Protein AF-A0A957LVM3-F1 (afdb_monomer_lite)

Sequence (314 aa):
RDGDMLVAIPYYEVYAAYVEPAAALLEEAAGLSQNESLTDYLKKQAQAMRTDDYFDADMAWLDLDSNLDISIGPHETYDDQLAGQKTFYKANVLIVDRAASARLDAFKAAVPFEQANLPVPAAYRPDQTGTMTPIELVDDILRTGQGRAVMEPVAFSLPNDPRVWEAKGAKKVMMRNFADERRSVVLIPLLAAIMDDEVNAWATPDGYFNWVLGHEVGHTLGPRTVMKDGQQVTIQQALGEHYQPIEEGKADITSLYNTIYLREQGVDPETLEAHYAGFLSEALRSIRFGPASAYGLIRSAAWNYFVEKEALVF

pLDDT: mean 93.17, std 5.11, range [67.94, 98.81]

Secondary structure (DSSP, 8-state):
-BTTB-----HHHHTHHHHHHHHHHHHHHHHH---HHHHHHHHHHHHHHHHT--HHHHHHHHT--SSEEEEEEEEE-TT-TTTS---EEEEEEEEE-HHHHHHHHHHHHHHHHHHHH-SS-GGG----TT-SPPEEEEEEEEEEEGGGSSS--SEEEE---HHHHHHT--EEEEEHHHHHHHIIIIIHHHHHHHS-HHHHHT--HHHHHHHHHHHHHHHHSS-SEEEETTEEEEHHHHHGGGHHHHHHHHHHHHHHHHHHHHHHTTS--S-HHHHHHHHHHHHHHHHTT-TTSHHHHHHHHHHHHHHHTTSS--

Radius of gyration: 21.62 Å; chains: 1; bounding box: 64×40×59 Å

Foldseek 3Di:
DPVPDDDDDDPCVVVVVPLQVQLVVLQVVLVVDPDPLSNQLSNLVSVCSNVVNCQSNQLSLLVDDDQKRKDWDFAFQVVVPPPSPGTWTKIWIWGFDPVVVVLLVLVLVCLLVLLCPPPDPPVFSDDLRPVAAAETETATPDMDIPCPPDDHDQKDKDHPDVVNCVVPRIYIYGHLVVQVVCLVPQLLVLCPVPDDPVLSVLADSLLLVQLVSQLSSQLSHTDQWDQDPNDIDGPCVVCPPLSLLVSSLSSNVSSLVCVVVCVVVVSRVGDSSNNVSSSVSVLSVQCVVDCVDSSVVNSVVVVVVCPVVVVDDD

Structure (mmCIF, N/CA/C/O backbone):
data_AF-A0A957LVM3-F1
#
_entry.id   AF-A0A957LVM3-F1
#
loop_
_atom_site.group_PDB
_atom_site.id
_atom_site.type_symbol
_atom_site.label_atom_id
_atom_site.label_alt_id
_atom_site.label_comp_id
_atom_site.label_asym_id
_atom_site.label_entity_id
_atom_site.label_seq_id
_atom_site.pdbx_PDB_ins_code
_atom_site.Cartn_x
_atom_site.Cartn_y
_atom_site.Cartn_z
_atom_site.occupancy
_atom_site.B_iso_or_equiv
_atom_site.auth_seq_id
_atom_site.auth_comp_id
_atom_site.auth_asym_id
_atom_site.auth_atom_id
_atom_site.pdbx_PDB_model_num
ATOM 1 N N . ARG A 1 1 ? -32.637 -13.589 10.584 1.00 90.56 1 ARG A N 1
ATOM 2 C CA . ARG A 1 1 ? -34.082 -13.708 10.283 1.00 90.56 1 ARG A CA 1
ATOM 3 C C . ARG A 1 1 ? -34.806 -13.563 11.600 1.00 90.56 1 ARG A C 1
ATOM 5 O O . ARG A 1 1 ? -34.408 -14.246 12.534 1.00 90.56 1 ARG A O 1
ATOM 12 N N . ASP A 1 2 ? -35.781 -12.670 11.662 1.00 91.19 2 ASP A N 1
ATOM 13 C CA . ASP A 1 2 ? -36.692 -12.551 12.798 1.00 91.19 2 ASP A CA 1
ATOM 14 C C . ASP A 1 2 ? -38.064 -13.043 12.325 1.00 91.19 2 ASP A C 1
ATOM 16 O O . ASP A 1 2 ? -38.719 -12.395 11.505 1.00 91.19 2 ASP A O 1
ATOM 20 N N . GLY A 1 3 ? -38.402 -14.285 12.685 1.00 93.88 3 GLY A N 1
ATOM 21 C CA . GLY A 1 3 ? -39.475 -15.038 12.033 1.00 93.88 3 GLY A CA 1
ATOM 22 C C . GLY A 1 3 ? -39.291 -15.104 10.508 1.00 93.88 3 GLY A C 1
ATOM 23 O O . GLY A 1 3 ? -38.244 -15.530 10.008 1.00 93.88 3 GLY A O 1
ATOM 24 N N . ASP A 1 4 ? -40.305 -14.640 9.775 1.00 95.75 4 ASP A N 1
ATOM 25 C CA . ASP A 1 4 ? -40.333 -14.623 8.306 1.00 95.75 4 ASP A CA 1
ATOM 26 C C . ASP A 1 4 ? -39.628 -13.401 7.684 1.00 95.75 4 ASP A C 1
ATOM 28 O O . ASP A 1 4 ? -39.473 -13.329 6.462 1.00 95.75 4 ASP A O 1
ATOM 32 N N . MET A 1 5 ? -39.161 -12.450 8.501 1.00 95.69 5 MET A N 1
ATOM 33 C CA . MET A 1 5 ? -38.559 -11.194 8.047 1.00 95.69 5 MET A CA 1
ATOM 34 C C . MET A 1 5 ? -37.027 -11.273 7.972 1.00 95.69 5 MET A C 1
ATOM 36 O O . MET A 1 5 ? -36.347 -11.939 8.768 1.00 95.69 5 MET A O 1
ATOM 40 N N . LEU A 1 6 ? -36.456 -10.531 7.020 1.00 95.56 6 LEU A N 1
ATOM 41 C CA . LEU A 1 6 ? -35.038 -10.179 7.028 1.00 95.56 6 LEU A CA 1
ATOM 42 C C . LEU A 1 6 ? -34.869 -8.868 7.796 1.00 95.56 6 LEU A C 1
ATOM 44 O O . LEU A 1 6 ? -35.490 -7.866 7.458 1.00 95.56 6 LEU A O 1
ATOM 48 N N . VAL A 1 7 ? -34.021 -8.896 8.820 1.00 96.06 7 VAL A N 1
ATOM 49 C CA . VAL A 1 7 ? -33.662 -7.733 9.636 1.00 96.06 7 VAL A CA 1
ATOM 50 C C . VAL A 1 7 ? -32.164 -7.492 9.505 1.00 96.06 7 VAL A C 1
ATOM 52 O O . VAL A 1 7 ? -31.386 -8.450 9.479 1.00 96.06 7 VAL A O 1
ATOM 55 N N . ALA A 1 8 ? -31.771 -6.227 9.387 1.00 95.69 8 ALA A N 1
ATOM 56 C CA . ALA A 1 8 ? -30.379 -5.809 9.475 1.00 95.69 8 ALA A CA 1
ATOM 57 C C . ALA A 1 8 ? -30.114 -5.387 10.920 1.00 95.69 8 ALA A C 1
ATOM 59 O O . ALA A 1 8 ? -30.781 -4.488 11.424 1.00 95.69 8 ALA A O 1
ATOM 60 N N . ILE A 1 9 ? -29.176 -6.065 11.572 1.00 96.56 9 ILE A N 1
ATOM 61 C CA . ILE A 1 9 ? -28.768 -5.764 12.943 1.00 96.56 9 ILE A CA 1
ATOM 62 C C . ILE A 1 9 ? -27.385 -5.101 12.858 1.00 96.56 9 ILE A C 1
ATOM 64 O O . ILE A 1 9 ? -26.537 -5.631 12.128 1.00 96.56 9 ILE A O 1
ATOM 68 N N . PRO A 1 10 ? -27.156 -3.959 13.533 1.00 97.19 10 PRO A N 1
ATOM 69 C CA . PRO A 1 10 ? -25.850 -3.306 13.571 1.00 97.19 10 PRO A CA 1
ATOM 70 C C . PRO A 1 10 ? -24.752 -4.235 14.098 1.00 97.19 10 PRO A C 1
ATOM 72 O O . PRO A 1 10 ? -25.005 -5.131 14.909 1.00 97.19 10 PRO A O 1
ATOM 75 N N . TYR A 1 11 ? -23.520 -4.020 13.651 1.00 97.81 11 TYR A N 1
ATOM 76 C CA . TYR A 1 11 ? -22.366 -4.816 14.054 1.00 97.81 11 TYR A CA 1
ATOM 77 C C . TYR A 1 11 ? -22.107 -4.686 15.551 1.00 97.81 11 TYR A C 1
ATOM 79 O O . TYR A 1 11 ? -21.895 -5.710 16.203 1.00 97.81 11 TYR A O 1
ATOM 87 N N . TYR A 1 12 ? -22.199 -3.476 16.111 1.00 97.12 12 TYR A N 1
ATOM 88 C CA . TYR A 1 12 ? -22.003 -3.266 17.547 1.00 97.12 12 TYR A CA 1
ATOM 89 C C . TYR A 1 12 ? -22.992 -4.070 18.410 1.00 97.12 12 TYR A C 1
ATOM 91 O O . TYR A 1 12 ? -22.658 -4.445 19.530 1.00 97.12 12 TYR A O 1
ATOM 99 N N . GLU A 1 13 ? -24.191 -4.373 17.898 1.00 97.69 13 GLU A N 1
ATOM 100 C CA . GLU A 1 13 ? -25.189 -5.189 18.597 1.00 97.69 13 GLU A CA 1
ATOM 101 C C . GLU A 1 13 ? -24.914 -6.687 18.407 1.00 97.69 13 GLU A C 1
ATOM 103 O O . GLU A 1 13 ? -24.847 -7.434 19.385 1.00 97.69 13 GLU A O 1
ATOM 108 N N . VAL A 1 14 ? -24.682 -7.135 17.165 1.00 97.38 14 VAL A N 1
ATOM 109 C CA . VAL A 1 14 ? -24.387 -8.550 16.859 1.00 97.38 14 VAL A CA 1
ATOM 110 C C . VAL A 1 14 ? -23.108 -9.023 17.552 1.00 97.38 14 VAL A C 1
ATOM 112 O O . VAL A 1 14 ? -23.039 -10.157 18.031 1.00 97.38 14 VAL A O 1
ATOM 115 N N . TYR A 1 15 ? -22.096 -8.159 17.618 1.00 97.81 15 TYR A N 1
ATOM 116 C CA . TYR A 1 15 ? -20.771 -8.463 18.152 1.00 97.81 15 TYR A CA 1
ATOM 117 C C . TYR A 1 15 ? -20.496 -7.779 19.496 1.00 97.81 15 TYR A C 1
ATOM 119 O O . TYR A 1 15 ? -19.336 -7.702 19.902 1.00 97.81 15 TYR A O 1
ATOM 127 N N . ALA A 1 16 ? -21.534 -7.342 20.220 1.00 97.38 16 ALA A N 1
ATOM 128 C CA . ALA A 1 16 ? -21.420 -6.594 21.479 1.00 97.38 16 ALA A CA 1
ATOM 129 C C . ALA A 1 16 ? -20.448 -7.226 22.493 1.00 97.38 16 ALA A C 1
ATOM 131 O O . ALA A 1 16 ? -19.656 -6.529 23.125 1.00 97.38 16 ALA A O 1
ATOM 132 N N . ALA A 1 17 ? -20.454 -8.561 22.605 1.00 98.12 17 ALA A N 1
ATOM 133 C CA . ALA A 1 17 ? -19.586 -9.310 23.518 1.00 98.12 17 ALA A CA 1
ATOM 134 C C . ALA A 1 17 ? -18.078 -9.170 23.219 1.00 98.12 17 ALA A C 1
ATOM 136 O O . ALA A 1 17 ? -17.260 -9.430 24.099 1.00 98.12 17 ALA A O 1
ATOM 137 N N . TYR A 1 18 ? -17.711 -8.774 21.997 1.00 97.56 18 TYR A N 1
ATOM 138 C CA . TYR A 1 18 ? -16.330 -8.535 21.563 1.00 97.56 18 TYR A CA 1
ATOM 139 C C . TYR A 1 18 ? -16.034 -7.044 21.387 1.00 97.56 18 TYR A C 1
ATOM 141 O O . TYR A 1 18 ? -14.936 -6.592 21.706 1.00 97.56 18 TYR A O 1
ATOM 149 N N . VAL A 1 19 ? -17.023 -6.291 20.904 1.00 98.00 19 VAL A N 1
ATOM 150 C CA . VAL A 1 19 ? -16.940 -4.849 20.669 1.00 98.00 19 VAL A CA 1
ATOM 151 C C . 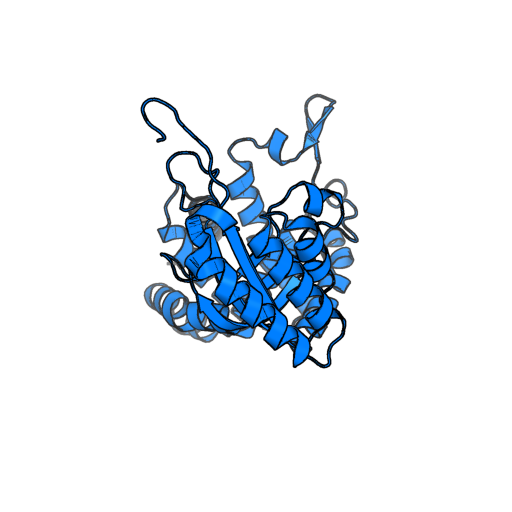VAL A 1 19 ? -16.716 -4.088 21.968 1.00 98.00 19 VAL A C 1
ATOM 153 O O . VAL A 1 19 ? -15.801 -3.273 22.023 1.00 98.00 19 VAL A O 1
ATOM 156 N N . GLU A 1 20 ? -17.490 -4.370 23.021 1.00 97.88 20 GLU A N 1
ATOM 157 C CA . GLU A 1 20 ? -17.384 -3.599 24.263 1.00 97.88 20 GLU A CA 1
ATOM 158 C C . GLU A 1 20 ? -16.016 -3.777 24.950 1.00 97.88 20 GLU A C 1
ATOM 160 O O . GLU A 1 20 ? -15.375 -2.768 25.247 1.00 97.88 20 GLU A O 1
ATOM 165 N N . PRO A 1 21 ? -15.482 -5.007 25.132 1.00 98.44 21 PRO A N 1
ATOM 166 C CA . PRO A 1 21 ? -14.132 -5.171 25.670 1.00 98.44 21 PRO A CA 1
ATOM 167 C C . PRO A 1 21 ? -13.045 -4.523 24.804 1.00 98.44 21 PRO A C 1
ATOM 169 O O . PRO A 1 21 ? -12.093 -3.963 25.341 1.00 98.44 21 PRO A O 1
ATOM 172 N N . ALA A 1 22 ? -13.170 -4.583 23.474 1.00 98.19 22 ALA A N 1
ATOM 173 C CA . ALA A 1 22 ? -12.207 -3.954 22.574 1.00 98.19 22 ALA A CA 1
ATOM 174 C C . ALA A 1 22 ? -12.235 -2.421 22.692 1.00 98.19 22 ALA A C 1
ATOM 176 O O . ALA A 1 22 ? -11.179 -1.802 22.800 1.00 98.19 22 ALA A O 1
ATOM 177 N N . ALA A 1 23 ? -13.425 -1.817 22.735 1.00 98.56 23 ALA A N 1
ATOM 178 C CA . ALA A 1 23 ? -13.591 -0.378 22.907 1.00 98.56 23 ALA A CA 1
ATOM 179 C C . ALA A 1 23 ? -13.037 0.108 24.260 1.00 98.56 23 ALA A C 1
ATOM 181 O O . ALA A 1 23 ? -12.316 1.103 24.297 1.00 98.56 23 ALA A O 1
ATOM 182 N N . ALA A 1 24 ? -13.274 -0.633 25.347 1.00 98.75 24 ALA A N 1
ATOM 183 C CA . ALA A 1 24 ? -12.698 -0.322 26.657 1.00 98.75 24 ALA A CA 1
ATOM 184 C C . ALA A 1 24 ? -11.156 -0.352 26.641 1.00 98.75 24 ALA A C 1
ATOM 186 O O . ALA A 1 24 ? -10.510 0.552 27.167 1.00 98.75 24 ALA A O 1
ATOM 187 N N . LEU A 1 25 ? -10.547 -1.340 25.973 1.00 98.69 25 LEU A N 1
ATOM 188 C CA . LEU A 1 25 ? -9.087 -1.418 25.835 1.00 98.69 25 LEU A CA 1
ATOM 189 C C . LEU A 1 25 ? -8.505 -0.273 24.991 1.00 98.69 25 LEU A C 1
ATOM 191 O O . LEU A 1 25 ? -7.401 0.192 25.277 1.00 98.69 25 LEU A O 1
ATOM 195 N N . LEU A 1 26 ? -9.230 0.206 23.975 1.00 98.69 26 LEU A N 1
ATOM 196 C CA . LEU A 1 26 ? -8.835 1.397 23.214 1.00 98.69 26 LEU A CA 1
ATOM 197 C C . LEU A 1 26 ? -8.859 2.656 24.095 1.00 98.69 26 LEU A C 1
ATOM 199 O O . LEU A 1 26 ? -7.941 3.471 24.018 1.00 98.69 26 LEU A O 1
ATOM 203 N N . GLU A 1 27 ? -9.854 2.798 24.972 1.00 98.81 27 GLU A N 1
ATOM 204 C CA . GLU A 1 27 ? -9.931 3.902 25.939 1.00 98.81 27 GLU A CA 1
ATOM 205 C C . GLU A 1 27 ? -8.812 3.836 26.987 1.00 98.81 27 GLU A C 1
ATOM 207 O O . GLU A 1 27 ? -8.202 4.861 27.303 1.00 98.81 27 GLU A O 1
ATOM 212 N N . GLU A 1 28 ? -8.493 2.640 27.489 1.00 98.75 28 GLU A N 1
ATOM 213 C CA . GLU A 1 28 ? -7.347 2.422 28.377 1.00 98.75 28 GLU A CA 1
ATOM 214 C C . GLU A 1 28 ? -6.030 2.797 27.686 1.00 98.75 28 GLU A C 1
ATOM 216 O O . GLU A 1 28 ? -5.233 3.557 28.240 1.00 98.75 28 GLU A O 1
ATOM 221 N N . ALA A 1 29 ? -5.821 2.341 26.446 1.00 98.31 29 ALA A N 1
ATOM 222 C CA . ALA A 1 29 ? -4.651 2.700 25.649 1.00 98.31 29 ALA A CA 1
ATOM 223 C C . ALA A 1 29 ? -4.565 4.218 25.406 1.00 98.31 29 ALA A C 1
ATOM 225 O O . ALA A 1 29 ? -3.487 4.805 25.534 1.00 98.31 29 ALA A O 1
ATOM 226 N N . ALA A 1 30 ? -5.696 4.879 25.141 1.00 98.50 30 ALA A N 1
ATOM 227 C CA . ALA A 1 30 ? -5.765 6.332 25.012 1.00 98.50 30 ALA A CA 1
ATOM 228 C C . ALA A 1 30 ? -5.368 7.052 26.314 1.00 98.50 30 ALA A C 1
ATOM 230 O O . ALA A 1 30 ? -4.725 8.099 26.264 1.00 98.50 30 ALA A O 1
ATOM 231 N N . GLY A 1 31 ? -5.724 6.496 27.478 1.00 98.44 31 GLY A N 1
ATOM 232 C CA . GLY A 1 31 ? -5.339 7.019 28.794 1.00 98.44 31 GLY A CA 1
ATOM 233 C C . GLY A 1 31 ? -3.852 6.855 29.130 1.00 98.44 31 GLY A C 1
ATOM 234 O O . GLY A 1 31 ? -3.326 7.614 29.943 1.00 98.44 31 GLY A O 1
ATOM 235 N N . LEU A 1 32 ? -3.172 5.892 28.501 1.00 98.25 32 LEU A N 1
ATOM 236 C CA . LEU A 1 32 ? -1.731 5.655 28.652 1.00 98.25 32 LEU A CA 1
ATOM 237 C C . LEU A 1 32 ? -0.881 6.455 27.652 1.00 98.25 32 LEU A C 1
ATOM 239 O O . LEU A 1 32 ? 0.303 6.693 27.900 1.00 98.25 32 LEU A O 1
ATOM 243 N N . SER A 1 33 ? -1.463 6.849 26.518 1.00 97.62 33 SER A N 1
ATOM 244 C CA . SER A 1 33 ? -0.775 7.594 25.465 1.00 97.62 33 SER A CA 1
ATOM 245 C C . SER A 1 33 ? -0.401 9.013 25.909 1.00 97.62 33 SER A C 1
ATOM 247 O O . SER A 1 33 ? -1.192 9.736 26.513 1.00 97.62 33 SER A O 1
ATOM 249 N N . GLN A 1 34 ? 0.815 9.430 25.549 1.00 97.19 34 GLN A N 1
ATOM 250 C CA . GLN A 1 34 ? 1.309 10.806 25.704 1.00 97.19 34 GLN A CA 1
ATOM 251 C C . GLN A 1 34 ? 1.233 11.611 24.394 1.00 97.19 34 GLN A C 1
ATOM 253 O O . GLN A 1 34 ? 1.637 12.770 24.364 1.00 97.19 34 GLN A O 1
ATOM 258 N N . ASN A 1 35 ? 0.756 11.003 23.303 1.00 98.38 35 ASN A N 1
ATOM 259 C CA . ASN A 1 35 ? 0.593 11.653 22.006 1.00 98.38 35 ASN A CA 1
ATOM 260 C C . ASN A 1 35 ? -0.873 12.065 21.817 1.00 98.38 35 ASN A C 1
ATOM 262 O O . ASN A 1 35 ? -1.756 11.209 21.833 1.00 98.38 35 ASN A O 1
ATOM 266 N N . GLU A 1 36 ? -1.120 13.363 21.624 1.00 98.38 36 GLU A N 1
ATOM 267 C CA . GLU A 1 36 ? -2.477 13.920 21.547 1.00 98.38 36 GLU A CA 1
ATOM 268 C C . GLU A 1 36 ? -3.289 13.349 20.376 1.00 98.38 36 GLU A C 1
ATOM 270 O O . GLU A 1 36 ? -4.440 12.966 20.580 1.00 98.38 36 GLU A O 1
ATOM 275 N N . SER A 1 37 ? -2.687 13.220 19.185 1.00 98.25 37 SER A N 1
ATOM 276 C CA . SER A 1 37 ? -3.374 12.689 17.995 1.00 98.25 37 SER A CA 1
ATOM 277 C C . SER A 1 37 ? -3.762 11.214 18.155 1.00 98.25 37 SER A C 1
ATOM 279 O O . SER A 1 37 ? -4.889 10.832 17.846 1.00 98.25 37 SER A O 1
ATOM 281 N N . LEU A 1 38 ? -2.875 10.395 18.735 1.00 98.56 38 LEU A N 1
ATOM 282 C CA . LEU A 1 38 ? -3.157 8.993 19.039 1.00 98.56 38 LEU A CA 1
ATOM 283 C C . LEU A 1 38 ? -4.249 8.867 20.104 1.00 98.56 38 LEU A C 1
ATOM 285 O O . LEU A 1 38 ? -5.141 8.033 19.977 1.00 98.56 38 LEU A O 1
ATOM 289 N N . THR A 1 39 ? -4.205 9.703 21.142 1.00 98.69 39 THR A N 1
ATOM 290 C CA . THR A 1 39 ? -5.222 9.714 22.199 1.00 98.69 39 THR A CA 1
ATOM 291 C C . THR A 1 39 ? -6.600 10.100 21.660 1.00 98.69 39 THR A C 1
ATOM 293 O O . THR A 1 39 ? -7.590 9.480 22.053 1.00 98.69 39 THR A O 1
ATOM 296 N N . ASP A 1 40 ? -6.685 11.103 20.782 1.00 98.75 40 ASP A N 1
ATOM 297 C CA . ASP A 1 40 ? -7.945 11.507 20.145 1.00 98.75 40 ASP A CA 1
ATOM 298 C C . ASP A 1 40 ? -8.500 10.396 19.246 1.00 98.75 40 ASP A C 1
ATOM 300 O O . ASP A 1 40 ? -9.647 9.974 19.422 1.00 98.75 40 ASP A O 1
ATOM 304 N N . TYR A 1 41 ? -7.661 9.846 18.361 1.00 98.69 41 TYR A N 1
ATOM 305 C CA . TYR A 1 41 ? -8.046 8.745 17.483 1.00 98.69 41 TYR A CA 1
ATOM 306 C C . TYR A 1 41 ? -8.558 7.530 18.267 1.00 98.69 41 TYR A C 1
ATOM 308 O O . TYR A 1 41 ? -9.660 7.059 18.001 1.00 98.69 41 TYR A O 1
ATOM 316 N N . LEU A 1 42 ? -7.819 7.046 19.271 1.00 98.81 42 LEU A N 1
ATOM 317 C CA . LEU A 1 42 ? -8.210 5.856 20.035 1.00 98.81 42 LEU A CA 1
ATOM 318 C C . LEU A 1 42 ? -9.560 6.030 20.749 1.00 98.81 42 LEU A C 1
ATOM 320 O O . LEU A 1 42 ? -10.367 5.100 20.771 1.00 98.81 42 LEU A O 1
ATOM 324 N N . LYS A 1 43 ? -9.847 7.226 21.283 1.00 98.81 43 LYS A N 1
ATOM 325 C CA . LYS A 1 43 ? -11.150 7.539 21.897 1.00 98.81 43 LYS A CA 1
ATOM 326 C C . LYS A 1 43 ? -12.278 7.544 20.871 1.00 98.81 43 LYS A C 1
ATOM 328 O O . LYS A 1 43 ? -13.327 6.947 21.111 1.00 98.81 43 LYS A O 1
ATOM 333 N N . LYS A 1 44 ? -12.070 8.199 19.726 1.00 98.81 44 LYS A N 1
ATOM 334 C CA . LYS A 1 44 ? -13.049 8.220 18.629 1.00 98.81 44 LYS A CA 1
ATOM 335 C C . LYS A 1 44 ? -13.288 6.817 18.078 1.00 98.81 44 LYS A C 1
ATOM 337 O O . LYS A 1 44 ? -14.434 6.458 17.837 1.00 98.81 44 LYS A O 1
ATOM 342 N N . GLN A 1 45 ? -12.242 6.002 17.964 1.00 98.75 45 GLN A N 1
ATOM 343 C CA . GLN A 1 45 ? -12.339 4.628 17.485 1.00 98.75 45 GLN A CA 1
ATOM 344 C C . GLN A 1 45 ? -13.115 3.730 18.453 1.00 98.75 45 GLN A C 1
ATOM 346 O O . GLN A 1 45 ? -13.963 2.952 18.021 1.00 98.75 45 GLN A O 1
ATOM 351 N N . ALA A 1 46 ? -12.893 3.873 19.763 1.00 98.75 46 ALA A N 1
ATOM 352 C CA . ALA A 1 46 ? -13.685 3.179 20.776 1.00 98.75 46 ALA A CA 1
ATOM 353 C C . ALA A 1 46 ? -15.178 3.531 20.673 1.00 98.75 46 ALA A C 1
ATOM 355 O O . ALA A 1 46 ? -16.033 2.645 20.706 1.00 98.75 46 ALA A O 1
ATOM 356 N N . GLN A 1 47 ? -15.495 4.819 20.502 1.00 98.69 47 GLN A N 1
ATOM 357 C CA . GLN A 1 47 ? -16.868 5.276 20.303 1.00 98.69 47 GLN A CA 1
ATOM 358 C C . GLN A 1 47 ? -17.469 4.716 19.007 1.00 98.69 47 GLN A C 1
ATOM 360 O O . GLN A 1 47 ? -18.577 4.186 19.041 1.00 98.69 47 GLN A O 1
ATOM 365 N N . ALA A 1 48 ? -16.728 4.777 17.899 1.00 98.56 48 ALA A N 1
ATOM 366 C CA . ALA A 1 48 ? -17.159 4.274 16.600 1.00 98.56 48 ALA A CA 1
ATOM 367 C C . ALA A 1 48 ? -17.491 2.779 16.640 1.00 98.56 48 ALA A C 1
ATOM 369 O O . ALA A 1 48 ? -18.524 2.362 16.122 1.00 98.56 48 ALA A O 1
ATOM 370 N N . MET A 1 49 ? -16.679 1.971 17.330 1.00 98.25 49 MET A N 1
ATOM 371 C CA . MET A 1 49 ? -16.965 0.547 17.518 1.00 98.25 49 MET A CA 1
ATOM 372 C C . MET A 1 49 ? -18.287 0.289 18.251 1.00 98.25 49 MET A C 1
ATOM 374 O O . MET A 1 49 ? -18.917 -0.729 17.988 1.00 98.25 49 MET A O 1
ATOM 378 N N . ARG A 1 50 ? -18.730 1.194 19.134 1.00 98.12 50 ARG A N 1
ATOM 379 C CA . ARG A 1 50 ? -19.998 1.072 19.875 1.00 98.12 50 ARG A CA 1
ATOM 380 C C . ARG A 1 50 ? -21.215 1.624 19.127 1.00 98.12 50 ARG A C 1
ATOM 382 O O . ARG A 1 50 ? -22.333 1.400 19.583 1.00 98.12 50 ARG A O 1
ATOM 389 N N . THR A 1 51 ? -21.024 2.362 18.032 1.00 98.00 51 THR A N 1
ATOM 390 C CA . THR A 1 51 ? -22.120 3.020 17.293 1.00 98.00 51 THR A CA 1
ATOM 391 C C . THR A 1 51 ? -22.199 2.655 15.817 1.00 98.00 51 THR A C 1
ATOM 393 O O . THR A 1 51 ? -23.167 3.039 15.166 1.00 98.00 51 THR A O 1
ATOM 396 N N . ASP A 1 52 ? -21.199 1.950 15.287 1.00 97.25 52 ASP A N 1
ATOM 397 C CA . ASP A 1 52 ? -20.967 1.719 13.856 1.00 97.25 52 ASP A CA 1
ATOM 398 C C . ASP A 1 52 ? -20.853 3.005 13.011 1.00 97.25 52 ASP A C 1
ATOM 400 O O . ASP A 1 52 ? -20.983 2.962 11.786 1.00 97.25 52 ASP A O 1
ATOM 404 N N . ASP A 1 53 ? -20.580 4.154 13.641 1.00 97.94 53 ASP A N 1
ATOM 405 C CA . ASP A 1 53 ? -20.298 5.409 12.934 1.00 97.94 53 ASP A CA 1
ATOM 406 C C . ASP A 1 53 ? -18.808 5.735 13.023 1.00 97.94 53 ASP A C 1
ATOM 408 O O . ASP A 1 53 ? -18.319 6.245 14.031 1.00 97.94 53 ASP A O 1
ATOM 412 N N . TYR A 1 54 ? -18.088 5.389 11.958 1.00 98.25 54 TYR A N 1
ATOM 413 C CA . TYR A 1 54 ? -16.629 5.461 11.888 1.00 98.25 54 TYR A CA 1
ATOM 414 C C . TYR A 1 54 ? -16.094 6.777 11.319 1.00 98.25 54 TYR A C 1
ATOM 416 O O . TYR A 1 54 ? -14.888 6.997 11.379 1.00 98.25 54 TYR A O 1
ATOM 424 N N . PHE A 1 55 ? -16.953 7.682 10.830 1.00 98.38 55 PHE A N 1
ATOM 425 C CA . PHE A 1 55 ? -16.514 8.877 10.096 1.00 98.38 55 PHE A CA 1
ATOM 426 C C . PHE A 1 55 ? -15.508 9.726 10.888 1.00 98.38 55 PHE A C 1
ATOM 428 O O . PHE A 1 55 ? -14.421 10.031 10.405 1.00 98.38 55 PHE A O 1
ATOM 435 N N . ASP A 1 56 ? -15.837 10.071 12.134 1.00 98.56 56 ASP A N 1
ATOM 436 C CA . ASP A 1 56 ? -14.975 10.915 12.968 1.00 98.56 56 ASP A CA 1
ATOM 437 C C . ASP A 1 56 ? -13.660 10.233 13.355 1.00 98.56 56 ASP A C 1
ATOM 439 O O . ASP A 1 56 ? -12.649 10.916 13.543 1.00 98.56 56 ASP A O 1
ATOM 443 N N . ALA A 1 57 ? -13.677 8.908 13.508 1.00 98.56 57 ALA A N 1
ATOM 444 C CA . ALA A 1 57 ? -12.500 8.129 13.859 1.00 98.56 57 ALA A CA 1
ATOM 445 C C . ALA A 1 57 ? -11.572 7.951 12.654 1.00 98.56 57 ALA A C 1
ATOM 447 O O . ALA A 1 57 ? -10.368 8.146 12.788 1.00 98.56 57 ALA A O 1
ATOM 448 N N . ASP A 1 58 ? -12.130 7.705 11.469 1.00 98.31 58 ASP A N 1
ATOM 449 C CA . ASP A 1 58 ? -11.398 7.655 10.205 1.00 98.31 58 ASP A CA 1
ATOM 450 C C . ASP A 1 58 ? -10.731 9.004 9.890 1.00 98.31 58 ASP A C 1
ATOM 452 O O . ASP A 1 58 ? -9.559 9.055 9.513 1.00 98.31 58 ASP A O 1
ATOM 456 N N . MET A 1 59 ? -11.436 10.121 10.108 1.00 98.25 59 MET A N 1
ATOM 457 C CA . MET A 1 59 ? -10.863 11.462 9.947 1.00 98.25 59 MET A CA 1
ATOM 458 C C . MET A 1 59 ? -9.664 11.685 10.878 1.00 98.25 59 MET A C 1
ATOM 460 O O . MET A 1 59 ? -8.633 12.192 10.423 1.00 98.25 59 MET A O 1
ATOM 464 N N . ALA A 1 60 ? -9.779 11.265 12.145 1.00 98.31 60 ALA A N 1
ATOM 465 C CA . ALA A 1 60 ? -8.698 11.340 13.127 1.00 98.31 60 ALA A CA 1
ATOM 466 C C . ALA A 1 60 ? -7.538 10.380 12.807 1.00 98.31 60 ALA A C 1
ATOM 468 O O . ALA A 1 60 ? -6.381 10.751 12.974 1.00 98.31 60 ALA A O 1
ATOM 469 N N . TRP A 1 61 ? -7.817 9.184 12.280 1.00 98.12 61 TRP A N 1
ATOM 470 C CA . TRP A 1 61 ? -6.792 8.237 11.829 1.00 98.12 61 TRP A CA 1
ATOM 471 C C . TRP A 1 61 ? -5.968 8.795 10.660 1.00 98.12 61 TRP A C 1
ATOM 473 O O . TRP A 1 61 ? -4.746 8.647 10.620 1.00 98.12 61 TRP A O 1
ATOM 483 N N . LEU A 1 62 ? -6.617 9.507 9.734 1.00 96.75 62 LEU A N 1
ATOM 484 C CA . LEU A 1 62 ? -5.931 10.224 8.657 1.00 96.75 62 LEU A CA 1
ATOM 485 C C . LEU A 1 62 ? -5.102 11.426 9.158 1.00 96.75 62 LEU A C 1
ATOM 487 O O . LEU A 1 62 ? -4.212 11.864 8.437 1.00 96.75 62 LEU A O 1
ATOM 491 N N . ASP A 1 63 ? -5.397 11.982 10.343 1.00 96.25 63 ASP A N 1
ATOM 492 C CA . ASP A 1 63 ? -4.613 13.051 11.009 1.00 96.25 63 ASP A CA 1
ATOM 493 C C . ASP A 1 63 ? -3.553 12.515 11.982 1.00 96.25 63 ASP A C 1
ATOM 495 O O . ASP A 1 63 ? -2.866 13.298 12.639 1.00 96.25 63 ASP A O 1
ATOM 499 N N . LEU A 1 64 ? -3.431 11.194 12.116 1.00 95.88 64 LEU A N 1
ATOM 500 C CA . LEU A 1 64 ? -2.569 10.587 13.116 1.00 95.88 64 LEU A CA 1
ATOM 501 C C . LEU A 1 64 ? -1.099 10.962 12.872 1.00 95.88 64 LEU A C 1
ATOM 503 O O . LEU A 1 64 ? -0.511 10.585 11.861 1.00 95.88 64 LEU A O 1
ATOM 507 N N . ASP A 1 65 ? -0.486 11.649 13.836 1.00 94.94 65 ASP A N 1
ATOM 508 C CA . ASP A 1 65 ? 0.946 11.948 13.855 1.00 94.94 65 ASP A CA 1
ATOM 509 C C . ASP 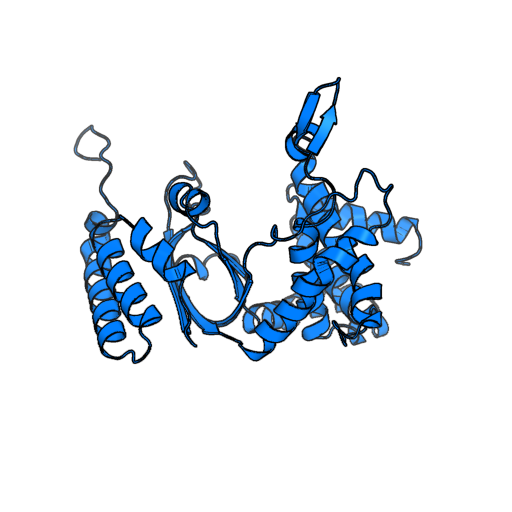A 1 65 ? 1.576 11.359 15.119 1.00 94.94 65 ASP A C 1
ATOM 511 O O . ASP A 1 65 ? 1.744 12.007 16.154 1.00 94.94 65 ASP A O 1
ATOM 515 N N . SER A 1 66 ? 1.896 10.070 15.041 1.00 95.38 66 SER A N 1
ATOM 516 C CA . SER A 1 66 ? 2.404 9.265 16.151 1.00 95.38 66 SER A CA 1
ATOM 517 C C . SER A 1 66 ? 3.481 8.290 15.672 1.00 95.38 66 SER A C 1
ATOM 519 O O . SER A 1 66 ? 3.622 8.032 14.480 1.00 95.38 66 SER A O 1
ATOM 521 N N . ASN A 1 67 ? 4.288 7.748 16.585 1.00 94.94 67 ASN A N 1
ATOM 522 C CA . ASN A 1 67 ? 5.208 6.650 16.249 1.00 94.94 67 ASN A CA 1
ATOM 523 C C . ASN A 1 67 ? 4.477 5.309 16.074 1.00 94.94 67 ASN A C 1
ATOM 525 O O . ASN A 1 67 ? 5.072 4.352 15.585 1.00 94.94 67 ASN A O 1
ATOM 529 N N . LEU A 1 68 ? 3.209 5.248 16.487 1.00 96.56 68 LEU A N 1
ATOM 530 C CA . LEU A 1 68 ? 2.315 4.122 16.262 1.00 96.56 68 LEU A CA 1
ATOM 531 C C . LEU A 1 68 ? 1.199 4.532 15.307 1.00 96.56 68 LEU A C 1
ATOM 533 O O . LEU A 1 68 ? 0.538 5.540 15.559 1.00 96.56 68 LEU A O 1
ATOM 537 N N . ASP A 1 69 ? 0.954 3.700 14.302 1.00 96.81 69 ASP A N 1
ATOM 538 C CA . ASP A 1 69 ? -0.292 3.688 13.539 1.00 96.81 69 ASP A CA 1
ATOM 539 C C . ASP A 1 69 ? -1.087 2.445 13.953 1.00 96.81 69 ASP A C 1
ATOM 541 O O . ASP A 1 69 ? -0.552 1.344 14.091 1.00 96.81 69 ASP A O 1
ATOM 545 N N . ILE A 1 70 ? -2.368 2.632 14.248 1.00 96.94 70 ILE A N 1
ATOM 546 C CA . ILE A 1 70 ? -3.262 1.544 14.619 1.00 96.94 70 ILE A CA 1
ATOM 547 C C . ILE A 1 70 ? -4.463 1.615 13.689 1.00 96.94 70 ILE A C 1
ATOM 549 O O . ILE A 1 70 ? -5.228 2.570 13.745 1.00 96.94 70 ILE A O 1
ATOM 553 N N . SER A 1 71 ? -4.677 0.580 12.885 1.00 96.06 71 SER A N 1
ATOM 554 C CA . SER A 1 71 ? -5.903 0.403 12.102 1.00 96.06 71 SER A CA 1
ATOM 555 C C . SER A 1 71 ? -6.685 -0.739 12.732 1.00 96.06 71 SER A C 1
ATOM 557 O O . SER A 1 71 ? -6.175 -1.850 12.825 1.00 96.06 71 SER A O 1
ATOM 559 N N . ILE A 1 72 ? -7.893 -0.484 13.224 1.00 97.31 72 ILE A N 1
ATOM 560 C CA . ILE A 1 72 ? -8.727 -1.502 13.869 1.00 97.31 72 ILE A CA 1
ATOM 561 C C . ILE A 1 72 ? -10.185 -1.242 13.547 1.00 97.31 72 ILE A C 1
ATOM 563 O O . ILE A 1 72 ? -10.674 -0.154 13.793 1.00 97.31 72 ILE A O 1
ATOM 567 N N . GLY A 1 73 ? -10.907 -2.242 13.061 1.00 96.25 73 GLY A N 1
ATOM 568 C CA . GLY A 1 73 ? -12.316 -2.078 12.732 1.00 96.25 73 GLY A CA 1
ATOM 569 C C . GLY A 1 73 ? -12.750 -2.930 11.548 1.00 96.25 73 GLY A C 1
ATOM 570 O O . GLY A 1 73 ? -11.966 -3.737 11.033 1.00 96.25 73 GLY A O 1
ATOM 571 N N . PRO A 1 74 ? -14.020 -2.798 11.143 1.00 96.44 74 PRO A N 1
ATOM 572 C CA . PRO A 1 74 ? -14.570 -3.510 10.010 1.00 96.44 74 PRO A CA 1
ATOM 573 C C . PRO A 1 74 ? -14.311 -2.722 8.714 1.00 96.44 74 PRO A C 1
ATOM 575 O O . PRO A 1 74 ? -14.949 -1.702 8.473 1.00 96.44 74 PRO A O 1
ATOM 578 N N . HIS A 1 75 ? -13.387 -3.192 7.867 1.00 92.75 75 HIS A N 1
ATOM 579 C CA . HIS A 1 75 ? -12.883 -2.390 6.737 1.00 92.75 75 HIS A CA 1
ATOM 580 C C . HIS A 1 75 ? -13.201 -2.952 5.345 1.00 92.75 75 HIS A C 1
ATOM 582 O O . HIS A 1 75 ? -13.832 -2.263 4.544 1.00 92.75 75 HIS A O 1
ATOM 588 N N . GLU A 1 76 ? -12.770 -4.176 5.027 1.00 91.44 76 GLU A N 1
ATOM 589 C CA . GLU A 1 76 ? -12.861 -4.697 3.655 1.00 91.44 76 GLU A CA 1
ATOM 590 C C . GLU A 1 76 ? -14.075 -5.600 3.463 1.00 91.44 76 GLU A C 1
ATOM 592 O O . GLU A 1 76 ? -14.446 -6.338 4.377 1.00 91.44 76 GLU A O 1
ATOM 597 N N . THR A 1 77 ? -14.637 -5.615 2.252 1.00 91.00 77 THR A N 1
ATOM 598 C CA . THR A 1 77 ? -15.821 -6.419 1.903 1.00 91.00 77 THR A CA 1
ATOM 599 C C . THR A 1 77 ? -15.520 -7.695 1.113 1.00 91.00 77 THR A C 1
ATOM 601 O O . THR A 1 77 ? -16.445 -8.426 0.767 1.00 91.00 77 THR A O 1
ATOM 604 N N . TYR A 1 78 ? -14.245 -7.997 0.837 1.00 84.31 78 TYR A N 1
ATOM 605 C CA . TYR A 1 78 ? -13.846 -9.079 -0.079 1.00 84.31 78 TYR A CA 1
ATOM 606 C C . TYR A 1 78 ? -14.343 -10.475 0.329 1.00 84.31 78 TYR A C 1
ATOM 608 O O . TYR A 1 78 ? -14.571 -11.320 -0.536 1.00 84.31 78 TYR A O 1
ATOM 616 N N . ASP A 1 79 ? -14.530 -10.718 1.629 1.00 87.81 79 ASP A N 1
ATOM 617 C CA . ASP A 1 79 ? -14.988 -12.018 2.133 1.00 87.81 79 ASP A CA 1
ATOM 618 C C . ASP A 1 79 ? -16.518 -12.187 2.042 1.00 87.81 79 ASP A C 1
ATOM 620 O O . ASP A 1 79 ? -17.032 -13.299 2.189 1.00 87.81 79 ASP A O 1
ATOM 624 N N . ASP A 1 80 ? -17.270 -11.121 1.738 1.00 90.88 80 ASP A N 1
ATOM 625 C CA . ASP A 1 80 ? -18.692 -11.205 1.398 1.00 90.88 80 ASP A CA 1
ATOM 626 C C . ASP A 1 80 ? -18.847 -11.616 -0.070 1.00 90.88 80 ASP A C 1
ATOM 628 O O . ASP A 1 80 ? -19.139 -10.815 -0.957 1.00 90.88 80 ASP A O 1
ATOM 632 N N . GLN A 1 81 ? -18.679 -12.912 -0.319 1.00 88.69 81 GLN A N 1
ATOM 633 C CA . GLN A 1 81 ? -18.807 -13.503 -1.654 1.00 88.69 81 GLN A CA 1
ATOM 634 C C . GLN A 1 81 ? -20.255 -13.573 -2.167 1.00 88.69 81 GLN A C 1
ATOM 636 O O . GLN A 1 81 ? -20.484 -14.049 -3.280 1.00 88.69 81 GLN A O 1
ATOM 641 N N . LEU A 1 82 ? -21.241 -13.139 -1.371 1.00 93.38 82 LEU A N 1
ATOM 642 C CA . LEU A 1 82 ? -22.643 -13.122 -1.776 1.00 93.38 82 LEU A CA 1
ATOM 643 C C . LEU A 1 82 ? -23.039 -11.765 -2.359 1.00 93.38 82 LEU A C 1
ATOM 645 O O . LEU A 1 82 ? -23.596 -11.713 -3.454 1.00 93.38 82 LEU A O 1
ATOM 649 N N . ALA A 1 83 ? -22.796 -10.684 -1.615 1.00 92.75 83 ALA A N 1
ATOM 650 C CA . ALA A 1 83 ? -23.251 -9.344 -1.982 1.00 92.75 83 ALA A CA 1
ATOM 651 C C . ALA A 1 83 ? -22.121 -8.309 -2.089 1.00 92.75 83 ALA A C 1
ATOM 653 O O . ALA A 1 83 ? -22.358 -7.239 -2.648 1.00 92.75 83 ALA A O 1
ATOM 654 N N . GLY A 1 84 ? -20.923 -8.596 -1.568 1.00 89.12 84 GLY A N 1
ATOM 655 C CA . GLY A 1 84 ? -19.798 -7.656 -1.528 1.00 89.12 84 GLY A CA 1
ATOM 656 C C . GLY A 1 84 ? -20.056 -6.402 -0.684 1.00 89.12 84 GLY A C 1
ATOM 657 O O . GLY A 1 84 ? -19.457 -5.360 -0.942 1.00 89.12 84 GLY A O 1
ATOM 658 N N . GLN A 1 85 ? -20.975 -6.466 0.286 1.00 91.94 85 GLN A N 1
ATOM 659 C CA . GLN A 1 85 ? -21.431 -5.317 1.079 1.00 91.94 85 GLN A CA 1
ATOM 660 C C . GLN A 1 85 ? -20.954 -5.356 2.528 1.00 91.94 85 GLN A C 1
ATOM 662 O O . GLN A 1 85 ? -20.844 -4.308 3.161 1.00 91.94 85 GLN A O 1
ATOM 667 N N . LYS A 1 86 ? -20.754 -6.547 3.097 1.00 94.69 86 LYS A N 1
ATOM 668 C CA . LYS A 1 86 ? -20.417 -6.694 4.517 1.00 94.69 86 LYS A CA 1
ATOM 669 C C . LYS A 1 86 ? -18.923 -6.549 4.728 1.00 94.69 86 LYS A C 1
ATOM 671 O O . LYS A 1 86 ? -18.144 -7.262 4.113 1.00 94.69 86 LYS A O 1
ATOM 676 N N . THR A 1 87 ? -18.539 -5.628 5.603 1.00 95.06 87 THR A N 1
ATOM 677 C CA . THR A 1 87 ? -17.156 -5.452 6.043 1.00 95.06 87 THR A CA 1
ATOM 678 C C . THR A 1 87 ? -16.797 -6.451 7.141 1.00 95.06 87 THR A C 1
ATOM 680 O O . THR A 1 87 ? -17.680 -6.951 7.844 1.00 95.06 87 THR A O 1
ATOM 683 N N . PHE A 1 88 ? -15.504 -6.738 7.303 1.00 94.38 88 PHE A N 1
ATOM 684 C CA . PHE A 1 88 ? -14.994 -7.703 8.282 1.00 94.38 88 PHE A CA 1
ATOM 685 C C . PHE A 1 88 ? -13.972 -7.055 9.214 1.00 94.38 88 PHE A C 1
ATOM 687 O O . PHE A 1 88 ? -13.132 -6.267 8.776 1.00 94.38 88 PHE A O 1
ATOM 694 N N . TYR A 1 89 ? -14.030 -7.405 10.504 1.00 96.44 89 TYR A N 1
ATOM 695 C CA . TYR A 1 89 ? -13.093 -6.889 11.498 1.00 96.44 89 TYR A CA 1
ATOM 696 C C . TYR A 1 89 ? -11.663 -7.369 11.230 1.00 96.44 89 TYR A C 1
ATOM 698 O O . TYR A 1 89 ? -11.391 -8.565 11.073 1.00 96.44 89 TYR A O 1
ATOM 706 N N . LYS A 1 90 ? -10.733 -6.421 11.264 1.00 95.38 90 LYS A N 1
ATOM 707 C CA . LYS A 1 90 ? -9.286 -6.640 11.301 1.00 95.38 90 LYS A CA 1
ATOM 708 C C . LYS A 1 90 ? -8.651 -5.659 12.274 1.00 95.38 90 LYS A C 1
ATOM 710 O O . LYS A 1 90 ? -9.261 -4.654 12.635 1.00 95.38 90 LYS A O 1
ATOM 715 N N . ALA A 1 91 ? -7.427 -5.958 12.685 1.00 96.00 91 ALA A N 1
ATOM 716 C CA . ALA A 1 91 ? -6.593 -4.970 13.348 1.00 96.00 91 ALA A CA 1
ATOM 717 C C . ALA A 1 91 ? -5.138 -5.104 12.910 1.00 96.00 91 ALA A C 1
ATOM 719 O O . ALA A 1 91 ? -4.679 -6.215 12.635 1.00 96.00 91 ALA A O 1
ATOM 720 N N . ASN A 1 92 ? -4.448 -3.974 12.888 1.00 96.62 92 ASN A N 1
ATOM 721 C CA . ASN A 1 92 ? -3.029 -3.802 12.658 1.00 96.62 92 ASN A CA 1
ATOM 722 C C . ASN A 1 92 ? -2.488 -2.846 13.735 1.00 96.62 92 ASN A C 1
ATOM 724 O O . ASN A 1 92 ? -3.058 -1.777 13.949 1.00 96.62 92 ASN A O 1
ATOM 728 N N . VAL A 1 93 ? -1.398 -3.225 14.399 1.00 97.31 93 VAL A N 1
ATOM 729 C CA . VAL A 1 93 ? -0.579 -2.332 15.228 1.00 97.31 93 VAL A CA 1
ATOM 730 C C . VAL A 1 93 ? 0.749 -2.175 14.514 1.00 97.31 93 VAL A C 1
ATOM 732 O O . VAL A 1 93 ? 1.446 -3.156 14.251 1.00 97.31 93 VAL A O 1
ATOM 735 N N . LEU A 1 94 ? 1.069 -0.937 14.180 1.00 97.75 94 LEU A N 1
ATOM 736 C CA . LEU A 1 94 ? 2.117 -0.589 13.243 1.00 97.75 94 LEU A CA 1
ATOM 737 C C . LEU A 1 94 ? 3.091 0.378 13.914 1.00 97.75 94 LEU A C 1
ATOM 739 O O . LEU A 1 94 ? 2.680 1.264 14.664 1.00 97.75 94 LEU A O 1
ATOM 743 N N . ILE A 1 95 ? 4.380 0.223 13.633 1.00 97.75 95 ILE A N 1
ATOM 744 C CA . ILE A 1 95 ? 5.422 1.176 14.017 1.00 97.75 95 ILE A CA 1
ATOM 745 C C . ILE A 1 95 ? 5.766 2.007 12.786 1.00 97.75 95 ILE A C 1
ATOM 747 O O . ILE A 1 95 ? 6.176 1.452 11.771 1.00 97.75 95 ILE A O 1
ATOM 751 N N . VAL A 1 96 ? 5.624 3.328 12.880 1.00 96.25 96 VAL A N 1
ATOM 752 C CA . VAL A 1 96 ? 5.908 4.241 11.765 1.00 96.25 96 VAL A CA 1
ATOM 753 C C . VAL A 1 96 ? 7.413 4.361 11.540 1.00 96.25 96 VAL A C 1
ATOM 755 O O . VAL A 1 96 ? 8.158 4.775 12.432 1.00 96.25 96 VAL A O 1
ATOM 758 N N . ASP A 1 97 ? 7.866 4.068 10.323 1.00 93.12 97 ASP A N 1
ATOM 759 C CA . ASP A 1 97 ? 9.257 4.237 9.918 1.00 93.12 97 ASP A CA 1
ATOM 760 C C . ASP A 1 97 ? 9.504 5.667 9.427 1.00 93.12 97 ASP A C 1
ATOM 762 O O . ASP A 1 97 ? 9.438 5.992 8.239 1.00 93.12 97 ASP A O 1
ATOM 766 N N . ARG A 1 98 ? 9.836 6.544 10.374 1.00 88.56 98 ARG A N 1
ATOM 767 C CA . ARG A 1 98 ? 10.112 7.960 10.096 1.00 88.56 98 ARG A CA 1
ATOM 768 C C . ARG A 1 98 ? 11.314 8.169 9.167 1.00 88.56 98 ARG A C 1
ATOM 770 O O . ARG A 1 98 ? 11.325 9.138 8.409 1.00 88.56 98 ARG A O 1
ATOM 777 N N . ALA A 1 99 ? 12.310 7.281 9.196 1.00 83.81 99 ALA A N 1
ATOM 778 C CA . ALA A 1 99 ? 13.477 7.390 8.323 1.00 83.81 99 ALA A CA 1
ATOM 779 C C . ALA A 1 99 ? 13.123 7.031 6.873 1.00 83.81 99 ALA A C 1
ATOM 781 O O . ALA A 1 99 ? 13.582 7.696 5.944 1.00 83.81 99 ALA A O 1
ATOM 782 N N . ALA A 1 100 ? 12.283 6.015 6.673 1.00 81.44 100 ALA A N 1
ATOM 783 C CA . ALA A 1 100 ? 11.762 5.669 5.359 1.00 81.44 100 ALA A CA 1
ATOM 784 C C . ALA A 1 100 ? 10.789 6.737 4.832 1.00 81.44 100 ALA A C 1
ATOM 786 O O . ALA A 1 100 ? 10.846 7.065 3.647 1.00 81.44 100 ALA A O 1
ATOM 787 N N . SER A 1 101 ? 9.969 7.353 5.692 1.00 80.00 101 SER A N 1
ATOM 788 C CA . SER A 1 101 ? 9.098 8.473 5.300 1.00 80.00 101 SER A CA 1
ATOM 789 C C . SER A 1 101 ? 9.878 9.656 4.715 1.00 80.00 101 SER A C 1
ATOM 791 O O . SER A 1 101 ? 9.445 10.241 3.727 1.00 80.00 101 SER A O 1
ATOM 793 N N . ALA A 1 102 ? 11.071 9.964 5.237 1.00 79.50 102 ALA A N 1
ATOM 794 C CA . ALA A 1 102 ? 11.926 11.000 4.652 1.00 79.50 102 ALA A CA 1
ATOM 795 C C . ALA A 1 102 ? 12.400 10.649 3.226 1.00 79.50 102 ALA A C 1
ATOM 797 O O . ALA A 1 102 ? 12.512 11.534 2.377 1.00 79.50 102 ALA A O 1
ATOM 798 N N . ARG A 1 103 ? 12.647 9.362 2.934 1.00 77.06 103 ARG A N 1
ATOM 799 C CA . ARG A 1 103 ? 12.959 8.908 1.565 1.00 77.06 103 ARG A CA 1
ATOM 800 C C . ARG A 1 103 ? 11.738 9.052 0.663 1.00 77.06 103 ARG A C 1
ATOM 802 O O . ARG A 1 103 ? 11.852 9.591 -0.429 1.00 77.06 103 ARG A O 1
ATOM 809 N N . LEU A 1 104 ? 10.565 8.643 1.143 1.00 82.56 104 LEU A N 1
ATOM 810 C CA . LEU A 1 104 ? 9.298 8.822 0.433 1.00 82.56 104 LEU A CA 1
ATOM 811 C C . LEU A 1 104 ? 9.045 10.295 0.064 1.00 82.56 104 LEU A C 1
ATOM 813 O O . LEU A 1 104 ? 8.553 10.573 -1.026 1.00 82.56 104 LEU A O 1
ATOM 817 N N . ASP A 1 105 ? 9.395 11.244 0.932 1.00 83.69 105 ASP A N 1
ATOM 818 C CA . ASP A 1 105 ? 9.258 12.671 0.623 1.00 83.69 105 ASP A CA 1
ATOM 819 C C . ASP A 1 105 ? 10.198 13.125 -0.506 1.00 83.69 105 ASP A C 1
ATOM 821 O O . ASP A 1 105 ? 9.812 13.968 -1.318 1.00 83.69 105 ASP A O 1
ATOM 825 N N . ALA A 1 106 ? 11.384 12.522 -0.630 1.00 83.56 106 ALA A N 1
ATOM 826 C CA . ALA A 1 106 ? 12.264 12.745 -1.777 1.00 83.56 106 ALA A CA 1
ATOM 827 C C . ALA A 1 106 ? 11.667 12.181 -3.083 1.00 83.56 106 ALA A C 1
ATOM 829 O O . ALA A 1 106 ? 11.695 12.871 -4.101 1.00 83.56 106 ALA A O 1
ATOM 830 N N . PHE A 1 107 ? 11.048 10.992 -3.047 1.00 83.88 107 PHE A N 1
ATOM 831 C CA . PHE A 1 107 ? 10.296 10.443 -4.189 1.00 83.88 107 PHE A CA 1
ATOM 832 C C . PHE A 1 107 ? 9.124 11.359 -4.582 1.00 83.88 107 PHE A C 1
ATOM 834 O O . PHE A 1 107 ? 8.986 11.728 -5.743 1.00 83.88 107 PHE A O 1
ATOM 841 N N . LYS A 1 108 ? 8.325 11.830 -3.613 1.00 82.94 108 LYS A N 1
ATOM 842 C CA . LYS A 1 108 ? 7.243 12.807 -3.857 1.00 82.94 108 LYS A CA 1
ATOM 843 C C . LYS A 1 108 ? 7.751 14.081 -4.526 1.00 82.94 108 LYS A C 1
ATOM 845 O O . LYS A 1 108 ? 7.105 14.601 -5.434 1.00 82.94 108 LYS A O 1
ATOM 850 N N . ALA A 1 109 ? 8.889 14.600 -4.069 1.00 85.50 109 ALA A N 1
ATOM 851 C CA . ALA A 1 109 ? 9.487 15.807 -4.626 1.00 85.50 109 ALA A CA 1
ATOM 852 C C . ALA A 1 109 ? 9.967 15.614 -6.077 1.00 85.50 109 ALA A C 1
ATOM 854 O O . ALA A 1 109 ? 10.030 16.591 -6.826 1.00 85.50 109 ALA A O 1
ATOM 855 N N . ALA A 1 110 ? 10.256 14.375 -6.489 1.00 87.25 110 ALA A N 1
ATOM 856 C CA . ALA A 1 110 ? 10.656 14.034 -7.850 1.00 87.25 110 ALA A CA 1
ATOM 857 C C . ALA A 1 110 ? 9.475 13.894 -8.830 1.00 87.25 110 ALA A C 1
ATOM 859 O O . ALA A 1 110 ? 9.686 14.037 -10.035 1.00 87.25 110 ALA A O 1
ATOM 860 N N . VAL A 1 111 ? 8.232 13.727 -8.354 1.00 87.50 111 VAL A N 1
ATOM 861 C CA . VAL A 1 111 ? 7.034 13.509 -9.196 1.00 87.50 111 VAL A CA 1
ATOM 862 C C . VAL A 1 111 ? 6.889 14.513 -10.352 1.00 87.50 111 VAL A C 1
ATOM 864 O O . VAL A 1 111 ? 6.662 14.078 -11.484 1.00 87.50 111 VAL A O 1
ATOM 867 N N . PRO A 1 112 ? 7.042 15.843 -10.161 1.00 87.19 112 PRO A N 1
ATOM 868 C CA . PRO A 1 112 ? 6.953 16.786 -11.280 1.00 87.19 112 PRO A CA 1
ATOM 869 C C . PRO A 1 112 ? 8.031 16.553 -12.345 1.00 87.19 112 PRO A C 1
ATOM 871 O O . PRO A 1 112 ? 7.771 16.699 -13.541 1.00 87.19 112 PRO A O 1
ATOM 874 N N . PHE A 1 113 ? 9.240 16.173 -11.922 1.00 88.38 113 PHE A N 1
ATOM 875 C CA . PHE A 1 113 ? 10.326 15.831 -12.832 1.00 88.38 113 PHE A CA 1
ATOM 876 C C . PHE A 1 113 ? 10.027 14.522 -13.569 1.00 88.38 113 PHE A C 1
ATOM 878 O O . PHE A 1 113 ? 10.158 14.467 -14.790 1.00 88.38 113 PHE A O 1
ATOM 885 N N . GLU A 1 114 ? 9.591 13.486 -12.858 1.00 90.69 114 GLU A N 1
ATOM 886 C CA . GLU A 1 114 ? 9.201 12.198 -13.436 1.00 90.69 114 GLU A CA 1
ATOM 887 C C . GLU A 1 114 ? 8.105 12.365 -14.500 1.00 90.69 114 GLU A C 1
ATOM 889 O O . GLU A 1 114 ? 8.248 11.897 -15.630 1.00 90.69 114 GLU A O 1
ATOM 894 N N . GLN A 1 115 ? 7.057 13.136 -14.193 1.00 91.12 115 GLN A N 1
ATOM 895 C CA . GLN A 1 115 ? 5.969 13.449 -15.122 1.00 91.12 115 GLN A CA 1
ATOM 896 C C . GLN A 1 115 ? 6.472 14.157 -16.390 1.00 91.12 115 GLN A C 1
ATOM 898 O O . GLN A 1 115 ? 6.046 13.838 -17.505 1.00 91.12 115 GLN A O 1
ATOM 903 N N . ALA A 1 116 ? 7.387 15.120 -16.241 1.00 89.88 116 ALA A N 1
ATOM 904 C CA . ALA A 1 116 ? 7.947 15.876 -17.358 1.00 89.88 116 ALA A CA 1
ATOM 905 C C . ALA A 1 116 ? 8.839 15.023 -18.278 1.00 89.88 116 ALA A C 1
ATOM 907 O O . ALA A 1 116 ? 8.942 15.323 -19.475 1.00 89.88 116 ALA A O 1
ATOM 908 N N . ASN A 1 117 ? 9.450 13.963 -17.743 1.00 91.31 117 ASN A N 1
ATOM 909 C CA . ASN A 1 117 ? 10.377 13.088 -18.463 1.00 91.31 117 ASN A CA 1
ATOM 910 C C . ASN A 1 117 ? 9.739 11.816 -19.023 1.00 91.31 117 ASN A C 1
ATOM 912 O O . ASN A 1 117 ? 10.425 11.069 -19.714 1.00 91.31 117 ASN A O 1
ATOM 916 N N . LEU A 1 118 ? 8.435 11.591 -18.821 1.00 94.38 118 LEU A N 1
ATOM 917 C CA . LEU A 1 118 ? 7.747 10.452 -19.433 1.00 94.38 118 LEU A CA 1
ATOM 918 C C . LEU A 1 118 ? 8.004 10.389 -20.957 1.00 94.38 118 LEU A C 1
ATOM 920 O O . LEU A 1 118 ? 7.945 11.432 -21.629 1.00 94.38 118 LEU A O 1
ATOM 924 N N . PRO A 1 119 ? 8.213 9.186 -21.531 1.00 95.06 119 PRO A N 1
ATOM 925 C CA . PRO A 1 119 ? 8.625 8.990 -22.922 1.00 95.06 119 PRO A CA 1
ATOM 926 C C . PRO A 1 119 ? 7.425 9.055 -23.876 1.00 95.06 119 PRO A C 1
ATOM 928 O O . PRO A 1 119 ? 7.215 8.195 -24.730 1.00 95.06 119 PRO A O 1
ATOM 931 N N . VAL A 1 120 ? 6.596 10.082 -23.710 1.00 94.12 120 VAL A N 1
ATOM 932 C CA . VAL A 1 120 ? 5.361 10.303 -24.460 1.00 94.12 120 VAL A CA 1
ATOM 933 C C . VAL A 1 120 ? 5.294 11.754 -24.947 1.00 94.12 120 VAL A C 1
ATOM 935 O O . VAL A 1 120 ? 5.924 12.641 -24.363 1.00 94.12 120 VAL A O 1
ATOM 938 N N . PRO A 1 121 ? 4.525 12.039 -26.015 1.00 94.00 121 PRO A N 1
ATOM 939 C CA . PRO A 1 121 ? 4.266 13.407 -26.450 1.00 94.00 121 PRO A CA 1
ATOM 940 C C . PRO A 1 121 ? 3.820 14.330 -25.310 1.00 94.00 121 PRO A C 1
ATOM 942 O O . PRO A 1 121 ? 3.099 13.914 -24.405 1.00 94.00 121 PRO A O 1
ATOM 945 N N . ALA A 1 122 ? 4.175 15.616 -25.398 1.00 91.12 122 ALA A N 1
ATOM 946 C CA . ALA A 1 122 ? 3.893 16.605 -24.353 1.00 91.12 122 ALA A CA 1
ATOM 947 C C . ALA A 1 122 ? 2.414 16.683 -23.935 1.00 91.12 122 ALA A C 1
ATOM 949 O O . ALA A 1 122 ? 2.128 16.891 -22.761 1.00 91.12 122 ALA A O 1
ATOM 950 N N . ALA A 1 123 ? 1.484 16.451 -24.866 1.00 88.38 123 ALA A N 1
ATOM 951 C CA . ALA A 1 123 ? 0.048 16.432 -24.588 1.00 88.38 123 ALA A CA 1
ATOM 952 C C . ALA A 1 123 ? -0.390 15.325 -23.603 1.00 88.38 123 ALA A C 1
ATOM 954 O O . ALA A 1 123 ? -1.457 15.436 -23.008 1.00 88.38 123 ALA A O 1
ATOM 955 N N . TYR A 1 124 ? 0.422 14.280 -23.409 1.00 90.25 124 TYR A N 1
ATOM 956 C CA . TYR A 1 124 ? 0.164 13.181 -22.470 1.00 90.25 124 TYR A CA 1
ATOM 957 C C . TYR A 1 124 ? 0.953 13.303 -21.161 1.00 90.25 124 TYR A C 1
ATOM 959 O O . TYR A 1 124 ? 0.994 12.357 -20.378 1.00 90.25 124 TYR A O 1
ATOM 967 N N . ARG A 1 125 ? 1.549 14.474 -20.909 1.00 91.00 125 ARG A N 1
ATOM 968 C CA . ARG A 1 125 ? 2.263 14.809 -19.669 1.00 91.00 125 ARG A CA 1
ATOM 969 C C . ARG A 1 125 ? 1.571 15.976 -18.953 1.00 91.00 125 ARG A C 1
ATOM 971 O O . ARG A 1 125 ? 2.175 17.040 -18.821 1.00 91.00 125 ARG A O 1
ATOM 978 N N . PRO A 1 126 ? 0.286 15.839 -18.563 1.00 86.69 126 PRO A N 1
ATOM 979 C CA . PRO A 1 126 ? -0.394 16.888 -17.804 1.00 86.69 126 PRO A CA 1
ATOM 980 C C . PRO A 1 126 ? 0.308 17.121 -16.461 1.00 86.69 126 PRO A C 1
ATOM 982 O O . PRO A 1 126 ? 1.017 16.238 -15.981 1.00 86.69 126 PRO A O 1
ATOM 985 N N . ASP A 1 127 ? 0.092 18.279 -15.842 1.00 81.44 127 ASP A N 1
ATOM 986 C CA . ASP A 1 127 ? 0.513 18.490 -14.456 1.00 81.44 127 ASP A CA 1
ATOM 987 C C . ASP A 1 127 ? -0.247 17.522 -13.535 1.00 81.44 127 ASP A C 1
ATOM 989 O O . ASP A 1 127 ? -1.471 17.408 -13.615 1.00 81.44 127 ASP A O 1
ATOM 993 N N . GLN A 1 128 ? 0.500 16.805 -12.700 1.00 76.56 128 GLN A N 1
ATOM 994 C CA . GLN A 1 128 ? -0.017 15.837 -11.730 1.00 76.56 128 GLN A CA 1
ATOM 995 C C . GLN A 1 128 ? 0.398 16.189 -10.294 1.00 76.56 128 GLN A C 1
ATOM 997 O O . GLN A 1 128 ? 0.303 15.358 -9.385 1.00 76.56 128 GLN A O 1
ATOM 1002 N N . THR A 1 129 ? 0.851 17.424 -10.068 1.00 70.31 129 THR A N 1
ATOM 1003 C CA . THR A 1 129 ? 1.268 17.909 -8.752 1.00 70.31 129 THR A CA 1
ATOM 1004 C C . THR A 1 129 ? 0.138 17.766 -7.730 1.00 70.31 129 THR A C 1
ATOM 1006 O O . THR A 1 129 ? -0.999 18.161 -7.978 1.00 70.31 129 THR A O 1
ATOM 1009 N N . GLY A 1 130 ? 0.454 17.199 -6.560 1.00 67.94 130 GLY A N 1
ATOM 1010 C CA . GLY A 1 130 ? -0.493 17.053 -5.446 1.00 67.94 130 GLY A CA 1
ATOM 1011 C C . GLY A 1 130 ? -1.494 15.906 -5.591 1.00 67.94 130 GLY A C 1
ATOM 1012 O O . GLY A 1 130 ? -2.459 15.846 -4.839 1.00 67.94 130 GLY A O 1
ATOM 1013 N N . THR A 1 131 ? -1.288 14.999 -6.545 1.00 71.81 131 THR A N 1
ATOM 1014 C CA . THR A 1 131 ? -2.260 13.935 -6.845 1.00 71.81 131 THR A CA 1
ATOM 1015 C C . THR A 1 131 ? -1.891 12.573 -6.265 1.00 71.81 131 THR A C 1
ATOM 1017 O O . THR A 1 131 ? -2.620 11.601 -6.450 1.00 71.81 131 THR A O 1
ATOM 1020 N N . MET A 1 132 ? -0.763 12.504 -5.558 1.00 76.50 132 MET A N 1
ATOM 1021 C CA . MET A 1 132 ? -0.331 11.293 -4.882 1.00 76.50 132 MET A CA 1
ATOM 1022 C C . MET A 1 132 ? -1.102 11.109 -3.582 1.00 76.50 132 MET A C 1
ATOM 1024 O O . MET A 1 132 ? -1.100 11.989 -2.719 1.00 76.50 132 MET A O 1
ATOM 1028 N N . THR A 1 133 ? -1.718 9.940 -3.431 1.00 80.31 133 THR A N 1
ATOM 1029 C CA . THR A 1 133 ? -2.286 9.506 -2.157 1.00 80.31 133 THR A CA 1
ATOM 1030 C C . THR A 1 133 ? -1.183 9.496 -1.094 1.00 80.31 133 THR A C 1
ATOM 1032 O O . THR A 1 133 ? -0.094 8.984 -1.365 1.00 80.31 133 THR A O 1
ATOM 1035 N N . PRO A 1 134 ? -1.418 10.049 0.109 1.00 87.81 134 PRO A N 1
ATOM 1036 C CA . PRO A 1 134 ? -0.483 9.930 1.220 1.00 87.81 134 PRO A CA 1
ATOM 1037 C C . PRO A 1 134 ? -0.078 8.470 1.448 1.00 87.81 134 PRO A C 1
ATOM 1039 O O . PRO A 1 134 ? -0.939 7.600 1.570 1.00 87.81 134 PRO A O 1
ATOM 1042 N N . ILE A 1 135 ? 1.229 8.214 1.498 1.00 90.12 135 ILE A N 1
ATOM 1043 C CA . ILE A 1 135 ? 1.799 6.903 1.816 1.00 90.12 135 ILE A CA 1
ATOM 1044 C C . ILE A 1 135 ? 2.457 6.995 3.193 1.00 90.12 135 ILE A C 1
ATOM 1046 O O . ILE A 1 135 ? 3.168 7.960 3.478 1.00 90.12 135 ILE A O 1
ATOM 1050 N N . GLU A 1 136 ? 2.239 5.987 4.026 1.00 92.69 136 GLU A N 1
ATOM 1051 C CA . GLU A 1 136 ? 2.904 5.812 5.308 1.00 92.69 136 GLU A CA 1
ATOM 1052 C C . GLU A 1 136 ? 3.651 4.483 5.323 1.00 92.69 136 GLU A C 1
ATOM 1054 O O . GLU A 1 136 ? 3.103 3.432 4.980 1.00 92.69 136 GLU A O 1
ATOM 1059 N N . LEU A 1 137 ? 4.930 4.547 5.684 1.00 93.56 137 LEU A N 1
ATOM 1060 C CA . LEU A 1 137 ? 5.805 3.386 5.730 1.00 93.56 137 LEU A CA 1
ATOM 1061 C C . LEU A 1 137 ? 5.899 2.901 7.164 1.00 93.56 137 LEU A C 1
ATOM 1063 O O . LEU A 1 137 ? 6.196 3.683 8.067 1.00 93.56 137 LEU A O 1
ATOM 1067 N N . VAL A 1 138 ? 5.628 1.618 7.368 1.00 95.50 138 VAL A N 1
ATOM 1068 C CA . VAL A 1 138 ? 5.495 1.042 8.703 1.00 95.50 138 VAL A CA 1
ATOM 1069 C C . VAL A 1 138 ? 6.108 -0.350 8.786 1.00 95.50 138 VAL A C 1
ATOM 1071 O O . VAL A 1 138 ? 6.219 -1.045 7.778 1.00 95.50 138 VAL A O 1
ATOM 1074 N N . ASP A 1 139 ? 6.410 -0.788 10.002 1.00 95.88 139 ASP A N 1
ATOM 1075 C CA . ASP A 1 139 ? 6.536 -2.203 10.338 1.00 95.88 139 ASP A CA 1
ATOM 1076 C C . ASP A 1 139 ? 5.272 -2.674 11.061 1.00 95.88 139 ASP A C 1
ATOM 1078 O O . ASP A 1 139 ? 4.837 -2.070 12.041 1.00 95.88 139 ASP A O 1
ATOM 1082 N N . ASP A 1 140 ? 4.675 -3.766 10.590 1.00 95.56 140 ASP A N 1
ATOM 1083 C CA . ASP A 1 140 ? 3.490 -4.361 11.209 1.00 95.56 140 ASP A CA 1
ATOM 1084 C C . ASP A 1 140 ? 3.895 -5.367 12.287 1.00 95.56 140 ASP A C 1
ATOM 1086 O O . ASP A 1 140 ? 4.434 -6.432 11.981 1.00 95.56 140 ASP A O 1
ATOM 1090 N N . ILE A 1 141 ? 3.661 -5.023 13.552 1.00 96.44 141 ILE A N 1
ATOM 1091 C CA . ILE A 1 141 ? 4.069 -5.845 14.700 1.00 96.44 141 ILE A CA 1
ATOM 1092 C C . ILE A 1 141 ? 2.940 -6.733 15.226 1.00 96.44 141 ILE A C 1
ATOM 1094 O O . ILE A 1 141 ? 3.197 -7.696 15.951 1.00 96.44 141 ILE A O 1
ATOM 1098 N N . LEU A 1 142 ? 1.691 -6.431 14.868 1.00 94.75 142 LEU A N 1
ATOM 1099 C CA . LEU A 1 142 ? 0.540 -7.257 15.197 1.00 94.75 142 LEU A CA 1
ATOM 1100 C C . LEU A 1 142 ? -0.542 -7.068 14.147 1.00 94.75 142 LEU A C 1
ATOM 1102 O O . LEU A 1 142 ? -1.074 -5.976 13.992 1.00 94.75 142 LEU A O 1
ATOM 1106 N N . ARG A 1 143 ? -0.968 -8.177 13.545 1.00 93.25 143 ARG A N 1
ATOM 1107 C CA . ARG A 1 143 ? -2.146 -8.249 12.678 1.00 93.25 143 ARG A CA 1
ATOM 1108 C C . ARG A 1 143 ? -3.110 -9.322 13.151 1.00 93.25 143 ARG A C 1
ATOM 1110 O O . ARG A 1 143 ? -2.688 -10.353 13.674 1.00 93.25 143 ARG A O 1
ATOM 1117 N N . THR A 1 144 ? -4.407 -9.107 12.975 1.00 94.31 144 THR A N 1
ATOM 1118 C CA . THR A 1 144 ? -5.453 -10.072 13.353 1.00 94.31 144 THR A CA 1
ATOM 1119 C C . THR A 1 144 ? -6.737 -9.873 12.542 1.00 94.31 144 THR A C 1
ATOM 1121 O O . THR A 1 144 ? -6.858 -8.931 11.756 1.00 94.31 144 THR A O 1
ATOM 1124 N N . GLY A 1 145 ? -7.696 -10.782 12.724 1.00 93.81 145 GLY A N 1
ATOM 1125 C CA . GLY A 1 145 ? -8.959 -10.812 11.993 1.00 93.81 145 GLY A CA 1
ATOM 1126 C C . GLY A 1 145 ? -8.747 -11.083 10.506 1.00 93.81 145 GLY A C 1
ATOM 1127 O O . GLY A 1 145 ? -7.870 -11.866 10.131 1.00 93.81 145 GLY A O 1
ATOM 1128 N N . GLN A 1 146 ? -9.520 -10.402 9.660 1.00 91.94 146 GLN A N 1
ATOM 1129 C CA . GLN A 1 146 ? -9.429 -10.541 8.203 1.00 91.94 146 GLN A CA 1
ATOM 1130 C C . GLN A 1 146 ? -8.013 -10.275 7.660 1.00 91.94 146 GLN A C 1
ATOM 1132 O O . GLN A 1 146 ? -7.613 -10.893 6.680 1.00 91.94 146 GLN A O 1
ATOM 1137 N N . GLY A 1 147 ? -7.204 -9.436 8.319 1.00 86.44 147 GLY A N 1
ATOM 1138 C CA . GLY A 1 147 ? -5.830 -9.144 7.885 1.00 86.44 147 GLY A CA 1
ATOM 1139 C C . GLY A 1 147 ? -4.884 -10.357 7.857 1.00 86.44 147 GLY A C 1
ATOM 1140 O O . GLY A 1 147 ? -3.796 -10.256 7.299 1.00 86.44 147 GLY A O 1
ATOM 1141 N N . ARG A 1 148 ? -5.286 -11.493 8.447 1.00 89.44 148 ARG A N 1
ATOM 1142 C CA . ARG A 1 148 ? -4.553 -12.773 8.427 1.00 89.44 148 ARG A CA 1
ATOM 1143 C C . ARG A 1 148 ? -5.222 -13.853 7.576 1.00 89.44 148 ARG A C 1
ATOM 1145 O O . ARG A 1 148 ? -4.748 -14.988 7.548 1.00 89.44 148 ARG A O 1
ATOM 1152 N N . ALA A 1 149 ? -6.348 -13.547 6.941 1.00 81.81 149 ALA A N 1
ATOM 1153 C CA . ALA A 1 149 ? -7.076 -14.516 6.142 1.00 81.81 149 ALA A CA 1
ATOM 1154 C C . ALA A 1 149 ? -6.470 -14.619 4.732 1.00 81.81 149 ALA A C 1
ATOM 1156 O O . ALA A 1 149 ? -6.207 -13.615 4.079 1.00 81.81 149 ALA A O 1
ATOM 1157 N N . VAL A 1 150 ? -6.307 -15.855 4.248 1.00 74.62 150 VAL A N 1
ATOM 1158 C CA . VAL A 1 150 ? -5.932 -16.212 2.865 1.00 74.62 150 VAL A CA 1
ATOM 1159 C C . VAL A 1 150 ? -4.555 -15.708 2.416 1.00 74.62 150 VAL A C 1
ATOM 1161 O O . VAL A 1 150 ? -3.607 -16.489 2.373 1.00 74.62 150 VAL A O 1
ATOM 1164 N N . MET A 1 151 ? -4.453 -14.437 2.028 1.00 76.75 151 MET A N 1
ATOM 1165 C CA . MET A 1 151 ? -3.237 -13.820 1.514 1.00 76.75 151 MET A CA 1
ATOM 1166 C C . MET A 1 151 ? -2.908 -12.609 2.367 1.00 76.75 151 MET A C 1
ATOM 1168 O O . MET A 1 151 ? -3.650 -11.632 2.400 1.00 76.75 151 MET A O 1
ATOM 1172 N N . GLU A 1 152 ? -1.749 -12.663 3.008 1.00 86.38 152 GLU A N 1
ATOM 1173 C CA . GLU A 1 152 ? -1.303 -11.588 3.873 1.00 86.38 152 GLU A CA 1
ATOM 1174 C C . GLU A 1 152 ? -0.876 -10.353 3.051 1.00 86.38 152 GLU A C 1
ATOM 1176 O O . GLU A 1 152 ? 0.045 -10.434 2.217 1.00 86.38 152 GLU A O 1
ATOM 1181 N N . PRO A 1 153 ? -1.546 -9.199 3.243 1.00 86.38 153 PRO A N 1
ATOM 1182 C CA . PRO A 1 153 ? -1.217 -7.987 2.516 1.00 86.38 153 PRO A CA 1
ATOM 1183 C C . PRO A 1 153 ? 0.107 -7.400 3.020 1.00 86.38 153 PRO A C 1
ATOM 1185 O O . PRO A 1 153 ? 0.464 -7.528 4.194 1.00 86.38 153 PRO A O 1
ATOM 1188 N N . VAL A 1 154 ? 0.816 -6.737 2.105 1.00 90.81 154 VAL A N 1
ATOM 1189 C CA . VAL A 1 154 ? 2.013 -5.917 2.388 1.00 90.81 154 VAL A CA 1
ATOM 1190 C C . VAL A 1 154 ? 1.693 -4.425 2.370 1.00 90.81 154 VAL A C 1
ATOM 1192 O O . VAL A 1 154 ? 2.553 -3.604 2.656 1.00 90.81 154 VAL A O 1
ATOM 1195 N N . ALA A 1 155 ? 0.464 -4.069 2.000 1.00 91.25 155 ALA A N 1
ATOM 1196 C CA . ALA A 1 155 ? -0.043 -2.713 2.027 1.00 91.25 155 ALA A CA 1
ATOM 1197 C C . ALA A 1 155 ? -1.575 -2.726 2.086 1.00 91.25 155 ALA A C 1
ATOM 1199 O O . ALA A 1 155 ? -2.202 -3.705 1.675 1.00 91.25 155 ALA A O 1
ATOM 1200 N N . PHE A 1 156 ? -2.174 -1.636 2.550 1.00 90.69 156 PHE A N 1
ATOM 1201 C CA . PHE A 1 156 ? -3.608 -1.372 2.423 1.00 90.69 156 PHE A CA 1
ATOM 1202 C C . PHE A 1 156 ? -3.852 0.113 2.155 1.00 90.69 156 PHE A C 1
ATOM 1204 O O . PHE A 1 156 ? -2.991 0.943 2.441 1.00 90.69 156 PHE A O 1
ATOM 1211 N N . SER A 1 157 ? -5.020 0.454 1.616 1.00 92.12 157 SER A N 1
ATOM 1212 C CA . SER A 1 157 ? -5.467 1.840 1.475 1.00 92.12 157 SER A CA 1
ATOM 1213 C C . SER A 1 157 ? -6.819 1.984 2.147 1.00 92.12 157 SER A C 1
ATOM 1215 O O . SER A 1 157 ? -7.734 1.229 1.844 1.00 92.12 157 SER A O 1
ATOM 1217 N N . LEU A 1 158 ? -6.905 2.902 3.104 1.00 92.81 158 LEU A N 1
ATOM 1218 C CA . LEU A 1 158 ? -8.083 3.107 3.939 1.00 92.81 158 LEU A CA 1
ATOM 1219 C C . LEU A 1 158 ? -8.290 4.605 4.208 1.00 92.81 158 LEU A C 1
ATOM 1221 O O . LEU A 1 158 ? -7.353 5.389 4.029 1.00 92.81 158 LEU A O 1
ATOM 1225 N N . PRO A 1 159 ? -9.487 5.014 4.657 1.00 94.94 159 PRO A N 1
ATOM 1226 C CA . PRO A 1 159 ? -10.706 4.204 4.792 1.00 94.94 159 PRO A CA 1
ATOM 1227 C C . PRO A 1 159 ? -11.388 3.933 3.442 1.00 94.94 159 PRO A C 1
ATOM 1229 O O . PRO A 1 159 ? -11.035 4.526 2.429 1.00 94.94 159 PRO A O 1
ATOM 1232 N N . ASN A 1 160 ? -12.387 3.046 3.429 1.00 90.31 160 ASN A N 1
ATOM 1233 C CA . ASN A 1 160 ? -13.205 2.749 2.243 1.00 90.31 160 ASN A CA 1
ATOM 1234 C C . ASN A 1 160 ? -14.470 3.633 2.141 1.00 90.31 160 ASN A C 1
ATOM 1236 O O . ASN A 1 160 ? -15.166 3.583 1.129 1.00 90.31 160 ASN A O 1
ATOM 1240 N N . ASP A 1 161 ? -14.795 4.422 3.176 1.00 92.69 161 ASP A N 1
ATOM 1241 C CA . ASP A 1 161 ? -16.016 5.238 3.232 1.00 92.69 161 ASP A CA 1
ATOM 1242 C C . ASP A 1 161 ? -15.960 6.415 2.232 1.00 92.69 161 ASP A C 1
ATOM 1244 O O . ASP A 1 161 ? -15.127 7.315 2.397 1.00 92.69 161 ASP A O 1
ATOM 1248 N N . PRO A 1 162 ? -16.868 6.481 1.234 1.00 90.50 162 PRO A N 1
ATOM 1249 C CA . PRO A 1 162 ? -16.905 7.571 0.260 1.00 90.50 162 PRO A CA 1
ATOM 1250 C C . PRO A 1 162 ? -17.035 8.967 0.882 1.00 90.50 162 PRO A C 1
ATOM 1252 O O . PRO A 1 162 ? -16.532 9.934 0.315 1.00 90.50 162 PRO A O 1
ATOM 1255 N N . ARG A 1 163 ? -17.678 9.084 2.053 1.00 96.00 163 ARG A N 1
ATOM 1256 C CA . ARG A 1 163 ? -17.828 10.358 2.773 1.00 96.00 163 ARG A CA 1
ATOM 1257 C C . ARG A 1 163 ? -16.475 10.883 3.243 1.00 96.00 163 ARG A C 1
ATOM 1259 O O . ARG A 1 163 ? -16.215 12.080 3.159 1.00 96.00 163 ARG A O 1
ATOM 1266 N N . VAL A 1 164 ? -15.612 9.990 3.729 1.00 95.19 164 VAL A N 1
ATOM 1267 C CA . VAL A 1 164 ? -14.259 10.353 4.167 1.00 95.19 164 VAL A CA 1
ATOM 1268 C C . VAL A 1 164 ? -13.374 10.642 2.957 1.00 95.19 164 VAL A C 1
ATOM 1270 O O . VAL A 1 164 ? -12.634 11.624 2.966 1.00 95.19 164 VAL A O 1
ATOM 1273 N N . TRP A 1 165 ? -13.515 9.866 1.877 1.00 89.75 165 TRP A N 1
ATOM 1274 C CA . TRP A 1 165 ? -12.827 10.142 0.613 1.00 89.75 165 TRP A CA 1
ATOM 1275 C C . TRP A 1 165 ? -13.123 11.544 0.078 1.00 89.75 165 TRP A C 1
ATOM 1277 O O . TRP A 1 165 ? -12.198 12.249 -0.315 1.00 89.75 165 TRP A O 1
ATOM 1287 N N . GLU A 1 166 ? -14.389 11.964 0.090 1.00 89.88 166 GLU A N 1
ATOM 1288 C CA . GLU A 1 166 ? -14.787 13.310 -0.332 1.00 89.88 166 GLU A CA 1
ATOM 1289 C C . GLU A 1 166 ? -14.229 14.395 0.601 1.00 89.88 166 GLU A C 1
ATOM 1291 O O . GLU A 1 166 ? -13.779 15.441 0.136 1.00 89.88 166 GLU A O 1
ATOM 1296 N N . ALA A 1 167 ? -14.223 14.144 1.912 1.00 94.12 167 ALA A N 1
ATOM 1297 C CA . ALA A 1 167 ? -13.768 15.118 2.898 1.00 94.12 167 ALA A CA 1
ATOM 1298 C C . ALA A 1 167 ? -12.238 15.277 2.947 1.00 94.12 167 ALA A C 1
ATOM 1300 O O . ALA A 1 167 ? -11.744 16.380 3.190 1.00 94.12 167 ALA A O 1
ATOM 1301 N N . LYS A 1 168 ? -11.489 14.181 2.778 1.00 93.56 168 LYS A N 1
ATOM 1302 C CA . LYS A 1 168 ? -10.051 14.133 3.089 1.00 93.56 168 LYS A CA 1
ATOM 1303 C C . LYS A 1 168 ? -9.236 13.129 2.271 1.00 93.56 168 LYS A C 1
ATOM 1305 O O . LYS A 1 168 ? -8.007 13.182 2.287 1.00 93.56 168 LYS A O 1
ATOM 1310 N N . GLY A 1 169 ? -9.893 12.239 1.537 1.00 91.38 169 GLY A N 1
ATOM 1311 C CA . GLY A 1 169 ? -9.233 11.169 0.798 1.00 91.38 169 GLY A CA 1
ATOM 1312 C C . GLY A 1 169 ? -8.925 9.958 1.678 1.00 91.38 169 GLY A C 1
ATOM 1313 O O . GLY A 1 169 ? -9.648 9.651 2.623 1.00 91.38 169 GLY A O 1
ATOM 1314 N N . ALA A 1 170 ? -7.847 9.262 1.334 1.00 91.56 170 ALA A N 1
ATOM 1315 C CA . ALA A 1 170 ? -7.392 8.044 1.992 1.00 91.56 170 ALA A CA 1
ATOM 1316 C C . ALA A 1 170 ? -5.881 8.095 2.238 1.00 91.56 170 ALA A C 1
ATOM 1318 O O . ALA A 1 170 ? -5.163 8.893 1.635 1.00 91.56 170 ALA A O 1
ATOM 1319 N N . LYS A 1 171 ? -5.397 7.201 3.096 1.00 92.62 171 LYS A N 1
ATOM 1320 C CA . LYS A 1 171 ? -3.978 6.948 3.340 1.00 92.62 171 LYS A CA 1
ATOM 1321 C C . LYS A 1 171 ? -3.645 5.530 2.898 1.00 92.62 171 LYS A C 1
ATOM 1323 O O . LYS A 1 171 ? -4.389 4.586 3.170 1.00 92.62 171 LYS A O 1
ATOM 1328 N N . LYS A 1 172 ? -2.525 5.375 2.202 1.00 92.69 172 LYS A N 1
ATOM 1329 C CA . LYS A 1 172 ? -1.940 4.078 1.877 1.00 92.69 172 LYS A CA 1
ATOM 1330 C C . LYS A 1 172 ? -0.868 3.750 2.905 1.00 92.69 172 LYS A C 1
ATOM 1332 O O . LYS A 1 172 ? 0.020 4.550 3.154 1.00 92.69 172 LYS A O 1
ATOM 1337 N N . VAL A 1 173 ? -0.944 2.572 3.498 1.00 94.00 173 VAL A N 1
ATOM 1338 C CA . VAL A 1 173 ? 0.014 2.094 4.494 1.00 94.00 173 VAL A CA 1
ATOM 1339 C C . VAL A 1 173 ? 0.768 0.923 3.892 1.00 94.00 173 VAL A C 1
ATOM 1341 O O . VAL A 1 173 ? 0.136 -0.014 3.407 1.00 94.00 173 VAL A O 1
ATOM 1344 N N . MET A 1 174 ? 2.099 0.968 3.908 1.00 93.38 174 MET A N 1
ATOM 1345 C CA . MET A 1 174 ? 2.972 -0.069 3.352 1.00 93.38 174 MET A CA 1
ATOM 1346 C C . MET A 1 174 ? 3.854 -0.676 4.443 1.00 93.38 174 MET A C 1
ATOM 1348 O O . MET A 1 174 ? 4.603 0.024 5.120 1.00 93.38 174 MET A O 1
ATOM 1352 N N . MET A 1 175 ? 3.771 -1.996 4.586 1.00 93.88 175 MET A N 1
ATOM 1353 C CA . MET A 1 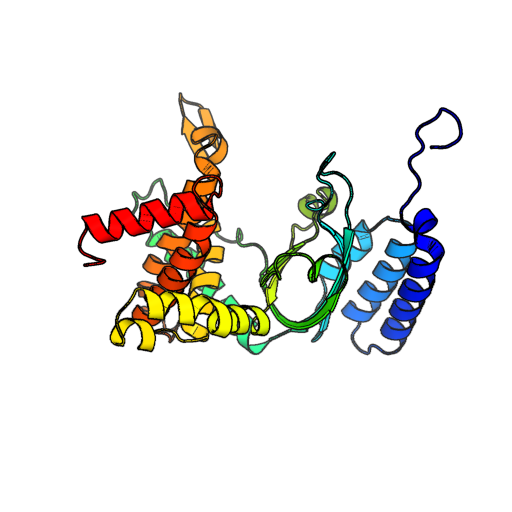175 ? 4.381 -2.776 5.660 1.00 93.88 175 MET A CA 1
ATOM 1354 C C . MET A 1 175 ? 5.727 -3.327 5.195 1.00 93.88 175 MET A C 1
ATOM 1356 O O . MET A 1 175 ? 5.782 -4.344 4.499 1.00 93.88 175 MET A O 1
ATOM 1360 N N . ARG A 1 176 ? 6.815 -2.651 5.561 1.00 92.12 176 ARG A N 1
ATOM 1361 C CA . ARG A 1 176 ? 8.173 -2.974 5.111 1.00 92.12 176 ARG A CA 1
ATOM 1362 C C . ARG A 1 176 ? 8.601 -4.377 5.510 1.00 92.12 176 ARG A C 1
ATOM 1364 O O . ARG A 1 176 ? 9.035 -5.138 4.650 1.00 92.12 176 ARG A O 1
ATOM 1371 N N . ASN A 1 177 ? 8.437 -4.736 6.777 1.00 93.12 177 ASN A N 1
ATOM 1372 C CA . ASN A 1 177 ? 8.751 -6.074 7.269 1.00 93.12 177 ASN A CA 1
ATOM 1373 C C . ASN A 1 177 ? 8.009 -7.193 6.513 1.00 93.12 177 ASN A C 1
ATOM 1375 O O . ASN A 1 177 ? 8.615 -8.201 6.163 1.00 93.12 177 ASN A O 1
ATOM 1379 N N . PHE A 1 178 ? 6.727 -7.014 6.187 1.00 92.81 178 PHE A N 1
ATOM 1380 C CA . PHE A 1 178 ? 5.977 -8.004 5.405 1.00 92.81 178 PHE A CA 1
ATOM 1381 C C . PHE A 1 178 ? 6.333 -7.990 3.915 1.00 92.81 178 PHE A C 1
ATOM 1383 O O . PHE A 1 178 ? 6.291 -9.039 3.269 1.00 92.81 178 PHE A O 1
ATOM 1390 N N . ALA A 1 179 ? 6.675 -6.829 3.349 1.00 92.44 179 ALA A N 1
ATOM 1391 C CA . ALA A 1 179 ? 7.187 -6.741 1.985 1.00 92.44 179 ALA A CA 1
ATOM 1392 C C . ALA A 1 179 ? 8.518 -7.496 1.853 1.00 92.44 179 ALA A C 1
ATOM 1394 O O . ALA A 1 179 ? 8.685 -8.278 0.916 1.00 92.44 179 ALA A O 1
ATOM 1395 N N . ASP A 1 180 ? 9.423 -7.331 2.820 1.00 93.31 180 ASP A N 1
ATOM 1396 C CA . ASP A 1 180 ? 10.697 -8.047 2.850 1.00 93.31 180 ASP A CA 1
ATOM 1397 C C . ASP A 1 180 ? 10.516 -9.551 3.098 1.00 93.31 180 ASP A C 1
ATOM 1399 O O . ASP A 1 180 ? 11.139 -10.365 2.418 1.00 93.31 180 ASP A O 1
ATOM 1403 N N . GLU A 1 181 ? 9.597 -9.943 3.984 1.00 94.19 181 GLU A N 1
ATOM 1404 C CA . GLU A 1 181 ? 9.268 -11.358 4.193 1.00 94.19 181 GLU A CA 1
ATOM 1405 C C . GLU A 1 181 ? 8.703 -11.989 2.914 1.00 94.19 181 GLU A C 1
ATOM 1407 O O . GLU A 1 181 ? 9.138 -13.056 2.489 1.00 94.19 181 GLU A O 1
ATOM 1412 N N . ARG A 1 182 ? 7.783 -11.309 2.215 1.00 93.69 182 ARG A N 1
ATOM 1413 C CA . ARG A 1 182 ? 7.291 -11.772 0.908 1.00 93.69 182 ARG A CA 1
ATOM 1414 C C . ARG A 1 182 ? 8.441 -11.929 -0.087 1.00 93.69 182 ARG A C 1
ATOM 1416 O O . ARG A 1 182 ? 8.477 -12.925 -0.816 1.00 93.69 182 ARG A O 1
ATOM 1423 N N . ARG A 1 183 ? 9.363 -10.963 -0.130 1.00 94.69 183 ARG A N 1
ATOM 1424 C CA . ARG A 1 183 ? 10.540 -11.016 -1.000 1.00 94.69 183 ARG A CA 1
ATOM 1425 C C . ARG A 1 183 ? 11.387 -12.250 -0.695 1.00 94.69 183 ARG A C 1
ATOM 1427 O O . ARG A 1 183 ? 11.723 -12.993 -1.615 1.00 94.69 183 ARG A O 1
ATOM 1434 N N . SER A 1 184 ? 11.689 -12.492 0.576 1.00 95.19 184 SER A N 1
ATOM 1435 C CA . SER A 1 184 ? 12.569 -13.576 1.008 1.00 95.19 184 SER A CA 1
ATOM 1436 C C . SER A 1 184 ? 11.951 -14.964 0.805 1.00 95.19 184 SER A C 1
ATOM 1438 O O . SER A 1 184 ? 12.619 -15.848 0.269 1.00 95.19 184 SER A O 1
ATOM 1440 N N . VAL A 1 185 ? 10.679 -15.161 1.169 1.00 94.81 185 VAL A N 1
ATOM 1441 C CA . VAL A 1 185 ? 10.062 -16.501 1.196 1.00 94.81 185 VAL A CA 1
ATOM 1442 C C . VAL A 1 185 ? 9.294 -16.865 -0.069 1.00 94.81 185 VAL A C 1
ATOM 1444 O O . VAL A 1 185 ? 9.077 -18.049 -0.328 1.00 94.81 185 VAL A O 1
ATOM 1447 N N . VAL A 1 186 ? 8.865 -15.876 -0.860 1.00 94.38 186 VAL A N 1
ATOM 1448 C CA . VAL A 1 186 ? 8.092 -16.109 -2.091 1.00 94.38 186 VAL A CA 1
ATOM 1449 C C . VAL A 1 186 ? 8.873 -15.695 -3.327 1.00 94.38 186 VAL A C 1
ATOM 1451 O O . VAL A 1 186 ? 8.994 -16.489 -4.256 1.00 94.38 186 VAL A O 1
ATOM 1454 N N . LEU A 1 187 ? 9.380 -14.462 -3.364 1.00 95.88 187 LEU A N 1
ATOM 1455 C CA . LEU A 1 187 ? 9.912 -13.886 -4.600 1.00 95.88 187 LEU A CA 1
ATOM 1456 C C . LEU A 1 187 ? 11.287 -14.441 -4.968 1.00 95.88 187 LEU A C 1
ATOM 1458 O O . LEU A 1 187 ? 11.471 -14.863 -6.107 1.00 95.88 187 LEU A O 1
ATOM 1462 N N . ILE A 1 188 ? 12.221 -14.504 -4.017 1.00 96.00 188 ILE A N 1
ATOM 1463 C CA . ILE A 1 188 ? 13.565 -15.048 -4.255 1.00 96.00 188 ILE A CA 1
ATOM 1464 C C . ILE A 1 188 ? 13.508 -16.502 -4.752 1.00 96.00 188 ILE A C 1
ATOM 1466 O O . ILE A 1 188 ? 14.121 -16.783 -5.778 1.00 96.00 188 ILE A O 1
ATOM 1470 N N . PRO A 1 189 ? 12.750 -17.430 -4.129 1.00 96.81 189 PRO A N 1
ATOM 1471 C CA . PRO A 1 189 ? 12.648 -18.795 -4.644 1.00 96.81 189 PRO A CA 1
ATOM 1472 C C . PRO A 1 189 ? 12.064 -18.887 -6.059 1.00 96.81 189 PRO A C 1
ATOM 1474 O O . PRO A 1 189 ? 12.457 -19.765 -6.823 1.00 96.81 189 PRO A O 1
ATOM 1477 N N . LEU A 1 190 ? 11.129 -17.999 -6.421 1.00 96.25 190 LEU A N 1
ATOM 1478 C CA . LEU A 1 190 ? 10.577 -17.944 -7.778 1.00 96.25 190 LEU A CA 1
ATOM 1479 C C . LEU A 1 190 ? 11.608 -17.430 -8.783 1.00 96.25 190 LEU A C 1
ATOM 1481 O O . LEU A 1 190 ? 11.734 -18.007 -9.860 1.00 96.25 190 LEU A O 1
ATOM 1485 N N . LEU A 1 191 ? 12.347 -16.378 -8.425 1.00 95.81 191 LEU A N 1
ATOM 1486 C CA . LEU A 1 191 ? 13.409 -15.832 -9.261 1.00 95.81 191 LEU A CA 1
ATOM 1487 C C . LEU A 1 191 ? 14.513 -16.877 -9.481 1.00 95.81 191 LEU A C 1
ATOM 1489 O O . LEU A 1 191 ? 14.901 -17.107 -10.621 1.00 95.81 191 LEU A O 1
ATOM 1493 N N . ALA A 1 192 ? 14.914 -17.599 -8.431 1.00 96.12 192 ALA A N 1
ATOM 1494 C CA . ALA A 1 192 ? 15.942 -18.642 -8.485 1.00 96.12 192 ALA A CA 1
ATOM 1495 C C . ALA A 1 192 ? 15.531 -19.870 -9.304 1.00 96.12 192 ALA A C 1
ATOM 1497 O O . ALA A 1 192 ? 16.379 -20.596 -9.814 1.00 96.12 192 ALA A O 1
ATOM 1498 N N . ALA A 1 193 ? 14.228 -20.121 -9.434 1.00 96.00 193 ALA A N 1
ATOM 1499 C CA . ALA A 1 193 ? 13.722 -21.221 -10.242 1.00 96.00 193 ALA A CA 1
ATOM 1500 C C . ALA A 1 193 ? 13.734 -20.923 -11.752 1.00 96.00 193 ALA A C 1
ATOM 1502 O O . ALA A 1 193 ? 13.610 -21.860 -12.540 1.00 96.00 193 ALA A O 1
ATOM 1503 N N . ILE A 1 194 ? 13.823 -19.648 -12.152 1.00 94.88 194 ILE A N 1
ATOM 1504 C CA . ILE A 1 194 ? 13.632 -19.206 -13.543 1.00 94.88 194 ILE A CA 1
ATOM 1505 C C . ILE A 1 194 ? 14.855 -18.468 -14.102 1.00 94.88 194 ILE A C 1
ATOM 1507 O O . ILE A 1 194 ? 15.180 -18.663 -15.269 1.00 94.88 194 ILE A O 1
ATOM 1511 N N . MET A 1 195 ? 15.515 -17.636 -13.296 1.00 94.31 195 MET A N 1
ATOM 1512 C CA . MET A 1 195 ? 16.641 -16.792 -13.703 1.00 94.31 195 MET A CA 1
ATOM 1513 C C . MET A 1 195 ? 17.982 -17.353 -13.220 1.00 94.31 195 MET A C 1
ATOM 1515 O O . MET A 1 195 ? 18.025 -18.144 -12.278 1.00 94.31 195 MET A O 1
ATOM 1519 N N . ASP A 1 196 ? 19.078 -16.920 -13.847 1.00 94.31 196 ASP A N 1
ATOM 1520 C CA . ASP A 1 196 ? 20.441 -17.304 -13.469 1.00 94.31 196 ASP A CA 1
ATOM 1521 C C . ASP A 1 196 ? 20.921 -16.658 -12.154 1.00 94.31 196 ASP A C 1
ATOM 1523 O O . ASP A 1 196 ? 20.288 -15.762 -11.587 1.00 94.31 196 ASP A O 1
ATOM 1527 N N . ASP A 1 197 ? 22.059 -17.132 -11.644 1.00 94.88 197 ASP A N 1
ATOM 1528 C CA . ASP A 1 197 ? 22.635 -16.656 -10.381 1.00 94.88 197 ASP A CA 1
ATOM 1529 C C . ASP A 1 197 ? 22.967 -15.151 -10.400 1.00 94.88 197 ASP A C 1
ATOM 1531 O O . ASP A 1 197 ? 22.954 -14.514 -9.344 1.00 94.88 197 ASP A O 1
ATOM 1535 N N . GLU A 1 198 ? 23.240 -14.570 -11.575 1.00 94.25 198 GLU A N 1
ATOM 1536 C CA . GLU A 1 198 ? 23.550 -13.145 -11.718 1.00 94.25 198 GLU A CA 1
ATOM 1537 C C . GLU A 1 198 ? 22.314 -12.290 -11.422 1.00 94.25 198 GLU A C 1
ATOM 1539 O O . GLU A 1 198 ? 22.368 -11.421 -10.550 1.00 94.25 198 GLU A O 1
ATOM 1544 N N . VAL A 1 199 ? 21.175 -12.596 -12.051 1.00 93.69 199 VAL A N 1
ATOM 1545 C CA . VAL A 1 199 ? 19.909 -11.891 -11.793 1.00 93.69 199 VAL A CA 1
ATOM 1546 C C . VAL A 1 199 ? 19.443 -12.101 -10.351 1.00 93.69 199 VAL A C 1
ATOM 1548 O O . VAL A 1 199 ? 18.932 -11.179 -9.712 1.00 93.69 199 VAL A O 1
ATOM 1551 N N . ASN A 1 200 ? 19.639 -13.301 -9.801 1.00 93.62 200 ASN A N 1
ATOM 1552 C CA . ASN A 1 200 ? 19.287 -13.586 -8.410 1.00 93.62 200 ASN A CA 1
ATOM 1553 C C . ASN A 1 200 ? 20.104 -12.758 -7.410 1.00 93.62 200 ASN A C 1
ATOM 1555 O O . ASN A 1 200 ? 19.565 -12.328 -6.388 1.00 93.62 200 ASN A O 1
ATOM 1559 N N . ALA A 1 201 ? 21.378 -12.487 -7.707 1.00 95.81 201 ALA A N 1
ATOM 1560 C CA . ALA A 1 201 ? 22.240 -11.671 -6.856 1.00 95.81 201 ALA A CA 1
ATOM 1561 C C . ALA A 1 201 ? 21.808 -10.195 -6.784 1.00 95.81 201 ALA A C 1
ATOM 1563 O O . ALA A 1 201 ? 22.205 -9.489 -5.855 1.00 95.81 201 ALA A O 1
ATOM 1564 N N . TRP A 1 202 ? 20.979 -9.724 -7.720 1.00 96.94 202 TRP A N 1
ATOM 1565 C CA . TRP A 1 202 ? 20.458 -8.356 -7.724 1.00 96.94 202 TRP A CA 1
ATOM 1566 C C . TRP A 1 202 ? 19.289 -8.138 -6.752 1.00 96.94 202 TRP A C 1
ATOM 1568 O O . TRP A 1 202 ? 18.941 -6.996 -6.469 1.00 96.94 202 TRP A O 1
ATOM 1578 N N . ALA A 1 203 ? 18.668 -9.197 -6.221 1.00 95.31 203 ALA A N 1
ATOM 1579 C CA . ALA A 1 203 ? 17.444 -9.098 -5.422 1.00 95.31 203 ALA A CA 1
ATOM 1580 C C . ALA A 1 203 ? 17.677 -8.542 -3.996 1.00 95.31 203 ALA A C 1
ATOM 1582 O O . ALA A 1 203 ? 17.722 -9.289 -3.011 1.00 95.31 203 ALA A O 1
ATOM 1583 N N . THR A 1 204 ? 17.764 -7.217 -3.857 1.00 95.62 204 THR A N 1
ATOM 1584 C CA . THR A 1 204 ? 17.905 -6.518 -2.566 1.00 95.62 204 THR A CA 1
ATOM 1585 C C . THR A 1 204 ? 16.542 -6.182 -1.925 1.00 95.62 204 THR A C 1
ATOM 1587 O O . THR A 1 204 ? 15.535 -6.062 -2.632 1.00 95.62 204 THR A O 1
ATOM 1590 N N . PRO A 1 205 ? 16.464 -6.036 -0.583 1.00 93.12 205 PRO A N 1
ATOM 1591 C CA . PRO A 1 205 ? 15.265 -5.525 0.091 1.00 93.12 205 PRO A CA 1
ATOM 1592 C C . PRO A 1 205 ? 14.842 -4.142 -0.412 1.00 93.12 205 PRO A C 1
ATOM 1594 O O . PRO A 1 205 ? 13.681 -3.953 -0.776 1.00 93.12 205 PRO A O 1
ATOM 1597 N N . ASP A 1 206 ? 15.791 -3.203 -0.469 1.00 91.44 206 ASP A N 1
ATOM 1598 C CA . ASP A 1 206 ? 15.521 -1.815 -0.845 1.00 91.44 206 ASP A CA 1
ATOM 1599 C C . ASP A 1 206 ? 15.172 -1.710 -2.339 1.00 91.44 206 ASP A C 1
ATOM 1601 O O . ASP A 1 206 ? 14.245 -0.986 -2.674 1.00 91.44 206 ASP A O 1
ATOM 1605 N N . GLY A 1 207 ? 15.781 -2.504 -3.228 1.00 93.75 207 GLY A N 1
ATOM 1606 C CA . GLY A 1 207 ? 15.433 -2.522 -4.654 1.00 93.75 207 GLY A CA 1
ATOM 1607 C C . GLY A 1 207 ? 14.011 -3.018 -4.929 1.00 93.75 207 GLY A C 1
ATOM 1608 O O . GLY A 1 207 ? 13.278 -2.404 -5.705 1.00 93.75 207 GLY A O 1
ATOM 1609 N N . TYR A 1 208 ? 13.567 -4.087 -4.249 1.00 94.50 208 TYR A N 1
ATOM 1610 C CA . TYR A 1 208 ? 12.165 -4.519 -4.333 1.00 94.50 208 TYR A CA 1
ATOM 1611 C C . TYR A 1 208 ? 11.227 -3.444 -3.785 1.00 94.50 208 TYR A C 1
ATOM 1613 O O . TYR A 1 208 ? 10.250 -3.079 -4.435 1.00 94.50 208 TYR A O 1
ATOM 1621 N N . PHE A 1 209 ? 11.528 -2.922 -2.597 1.00 91.50 209 PHE A N 1
ATOM 1622 C CA . PHE A 1 209 ? 10.672 -1.952 -1.934 1.00 91.50 209 PHE A CA 1
ATOM 1623 C C . PHE A 1 209 ? 10.565 -0.628 -2.709 1.00 91.50 209 PHE A C 1
ATOM 1625 O O . PHE A 1 209 ? 9.457 -0.125 -2.901 1.00 91.50 209 PHE A O 1
ATOM 1632 N N . ASN A 1 210 ? 11.682 -0.094 -3.206 1.00 91.31 210 ASN A N 1
ATOM 1633 C CA . ASN A 1 210 ? 11.721 1.135 -3.996 1.00 91.31 210 ASN A CA 1
ATOM 1634 C C . ASN A 1 210 ? 11.016 0.954 -5.341 1.00 91.31 210 ASN A C 1
ATOM 1636 O O . ASN A 1 210 ? 10.326 1.869 -5.786 1.00 91.31 210 ASN A O 1
ATOM 1640 N N . TRP A 1 211 ? 11.100 -0.228 -5.965 1.00 94.00 211 TRP A N 1
ATOM 1641 C CA . TRP A 1 211 ? 10.289 -0.522 -7.146 1.00 94.00 211 TRP A CA 1
ATOM 1642 C C . TRP A 1 211 ? 8.784 -0.497 -6.833 1.00 94.00 211 TRP A C 1
ATOM 1644 O O . TRP A 1 211 ? 8.033 0.135 -7.582 1.00 94.00 211 TRP A O 1
ATOM 1654 N N . VAL A 1 212 ? 8.340 -1.114 -5.725 1.00 91.56 212 VAL A N 1
ATOM 1655 C CA . VAL A 1 212 ? 6.929 -1.042 -5.292 1.00 91.56 212 VAL A CA 1
ATOM 1656 C C . VAL A 1 212 ? 6.526 0.413 -5.040 1.00 91.56 212 VAL A C 1
ATOM 1658 O O . VAL A 1 212 ? 5.467 0.835 -5.491 1.00 91.56 212 VAL A O 1
ATOM 1661 N N . LEU A 1 213 ? 7.370 1.215 -4.384 1.00 88.56 213 LEU A N 1
ATOM 1662 C CA . LEU A 1 213 ? 7.091 2.638 -4.186 1.00 88.56 213 LEU A CA 1
ATOM 1663 C C . LEU A 1 213 ? 6.966 3.393 -5.521 1.00 88.56 213 LEU A C 1
ATOM 1665 O O . LEU A 1 213 ? 6.024 4.159 -5.713 1.00 88.56 213 LEU A O 1
ATOM 1669 N N . GLY A 1 214 ? 7.879 3.151 -6.460 1.00 90.69 214 GLY A N 1
ATOM 1670 C CA . GLY A 1 214 ? 7.819 3.738 -7.795 1.00 90.69 214 GLY A CA 1
ATOM 1671 C C . GLY A 1 214 ? 6.577 3.305 -8.582 1.00 90.69 214 GLY A C 1
ATOM 1672 O O . GLY A 1 214 ? 6.049 4.093 -9.360 1.00 90.69 214 GLY A O 1
ATOM 1673 N N . HIS A 1 215 ? 6.058 2.093 -8.354 1.00 92.62 215 HIS A N 1
ATOM 1674 C CA . HIS A 1 215 ? 4.792 1.634 -8.935 1.00 92.62 215 HIS A CA 1
ATOM 1675 C C . HIS A 1 215 ? 3.621 2.487 -8.415 1.00 92.62 215 HIS A C 1
ATOM 1677 O O . HIS A 1 215 ? 2.828 3.000 -9.204 1.00 92.62 215 HIS A O 1
ATOM 1683 N N . GLU A 1 216 ? 3.569 2.751 -7.107 1.00 87.75 216 GLU A N 1
ATOM 1684 C CA . GLU A 1 216 ? 2.557 3.642 -6.523 1.00 87.75 216 GLU A CA 1
ATOM 1685 C C . GLU A 1 216 ? 2.639 5.069 -7.066 1.00 87.75 216 GLU A C 1
ATOM 1687 O O . GLU A 1 216 ? 1.621 5.680 -7.396 1.00 87.75 216 GLU A O 1
ATOM 1692 N N . VAL A 1 217 ? 3.858 5.594 -7.216 1.00 87.69 217 VAL A N 1
ATOM 1693 C CA . VAL A 1 217 ? 4.080 6.881 -7.883 1.00 87.69 217 VAL A CA 1
ATOM 1694 C C . VAL A 1 217 ? 3.601 6.813 -9.335 1.00 87.69 217 VAL A C 1
ATOM 1696 O O . VAL A 1 217 ? 2.900 7.717 -9.788 1.00 87.69 217 VAL A O 1
ATOM 1699 N N . GLY A 1 218 ? 3.882 5.722 -10.045 1.00 90.44 218 GLY A N 1
ATOM 1700 C CA . GLY A 1 218 ? 3.459 5.473 -11.420 1.00 90.44 218 GLY A CA 1
ATOM 1701 C C . GLY A 1 218 ? 1.951 5.613 -11.638 1.00 90.44 218 GLY A C 1
ATOM 1702 O O . GLY A 1 218 ? 1.538 6.180 -12.652 1.00 90.44 218 GLY A O 1
ATOM 1703 N N . HIS A 1 219 ? 1.108 5.214 -10.680 1.00 89.75 219 HIS A N 1
ATOM 1704 C CA . HIS A 1 219 ? -0.344 5.443 -10.753 1.00 89.75 219 HIS A CA 1
ATOM 1705 C C . HIS A 1 219 ? -0.728 6.928 -10.827 1.00 89.75 219 HIS A C 1
ATOM 1707 O O . HIS A 1 219 ? -1.718 7.294 -11.462 1.00 89.75 219 HIS A O 1
ATOM 1713 N N . THR A 1 220 ? 0.078 7.813 -10.243 1.00 86.38 220 THR A N 1
ATOM 1714 C CA . THR A 1 220 ? -0.171 9.263 -10.264 1.00 86.38 220 THR A CA 1
ATOM 1715 C C . THR A 1 220 ? 0.219 9.924 -11.583 1.00 86.38 220 THR A C 1
ATOM 1717 O O . THR A 1 220 ? -0.273 11.009 -11.897 1.00 86.38 220 THR A O 1
ATOM 1720 N N . LEU A 1 221 ? 1.068 9.256 -12.367 1.00 89.88 221 LEU A N 1
ATOM 1721 C CA . LEU A 1 221 ? 1.684 9.789 -13.572 1.00 89.88 221 LEU A CA 1
ATOM 1722 C C . LEU A 1 221 ? 0.861 9.509 -14.840 1.00 89.88 221 LEU A C 1
ATOM 1724 O O . LEU A 1 221 ? 0.006 8.620 -14.904 1.00 89.88 221 LEU A O 1
ATOM 1728 N N . GLY A 1 222 ? 1.163 10.270 -15.891 1.00 91.62 222 GLY A N 1
ATOM 1729 C CA . GLY A 1 222 ? 0.535 10.144 -17.206 1.00 91.62 222 GLY A CA 1
ATOM 1730 C C . GLY A 1 222 ? -0.844 10.814 -17.309 1.00 91.62 222 GLY A C 1
ATOM 1731 O O . GLY A 1 222 ? -1.207 11.646 -16.473 1.00 91.62 222 GLY A O 1
ATOM 1732 N N . PRO A 1 223 ? -1.607 10.540 -18.381 1.00 90.00 223 PRO A N 1
ATOM 1733 C CA . PRO A 1 223 ? -2.904 11.165 -18.620 1.00 90.00 223 PRO A CA 1
ATOM 1734 C C . PRO A 1 223 ? -4.019 10.541 -17.767 1.00 90.00 223 PRO A C 1
ATOM 1736 O O . PRO A 1 223 ? -4.071 9.331 -17.588 1.00 90.00 223 PRO A O 1
ATOM 1739 N N . ARG A 1 224 ? -4.972 11.364 -17.305 1.00 87.88 224 ARG A N 1
ATOM 1740 C CA . ARG A 1 224 ? -6.209 10.901 -16.629 1.00 87.88 224 ARG A CA 1
ATOM 1741 C C . ARG A 1 224 ? -7.455 10.977 -17.492 1.00 87.88 224 ARG A C 1
ATOM 1743 O O . ARG A 1 224 ? -8.424 10.250 -17.268 1.00 87.88 224 ARG A O 1
ATOM 1750 N N . THR A 1 225 ? -7.424 11.849 -18.488 1.00 91.00 225 THR A N 1
ATOM 1751 C CA . THR A 1 225 ? -8.507 12.045 -19.441 1.00 91.00 225 THR A CA 1
ATOM 1752 C C . THR A 1 225 ? -7.955 12.090 -20.854 1.00 91.00 225 THR A C 1
ATOM 1754 O O . THR A 1 225 ? -6.774 12.355 -21.081 1.00 91.00 225 THR A O 1
ATOM 1757 N N . VAL A 1 226 ? -8.824 11.809 -21.815 1.00 91.69 226 VAL A N 1
ATOM 1758 C CA . VAL A 1 226 ? -8.528 11.875 -23.243 1.00 91.69 226 VAL A CA 1
ATOM 1759 C C . VAL A 1 226 ? -9.747 12.416 -23.981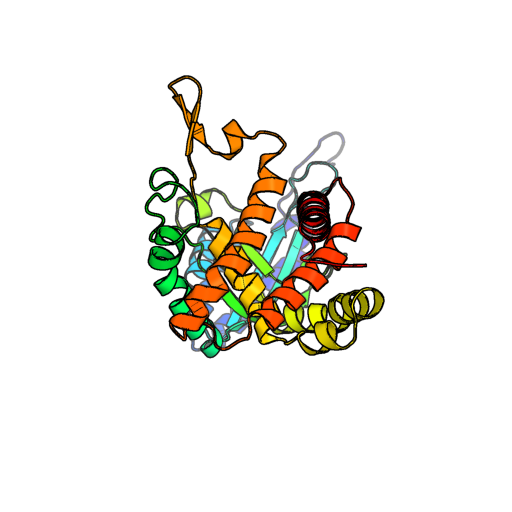 1.00 91.69 226 VAL A C 1
ATOM 1761 O O . VAL A 1 226 ? -10.879 12.290 -23.512 1.00 91.69 226 VAL A O 1
ATOM 1764 N N . MET A 1 227 ? -9.523 13.028 -25.141 1.00 92.50 227 MET A N 1
ATOM 1765 C CA . MET A 1 227 ? -10.604 13.384 -26.055 1.00 92.50 227 MET A CA 1
ATOM 1766 C C . MET A 1 227 ? -10.987 12.158 -26.889 1.00 92.50 227 MET A C 1
ATOM 1768 O O . MET A 1 227 ? -10.167 11.653 -27.654 1.00 92.50 227 MET A O 1
ATOM 1772 N N . LYS A 1 228 ? -12.233 11.702 -26.766 1.00 89.50 228 LYS A N 1
ATOM 1773 C CA . LYS A 1 228 ? -12.828 10.622 -27.561 1.00 89.50 228 LYS A CA 1
ATOM 1774 C C . LYS A 1 228 ? -14.105 11.153 -28.206 1.00 89.50 228 LYS A C 1
ATOM 1776 O O . LYS A 1 228 ? -14.968 11.677 -27.511 1.00 89.50 228 LYS A O 1
ATOM 1781 N N . ASP A 1 229 ? -14.184 11.102 -29.534 1.00 92.88 229 ASP A N 1
ATOM 1782 C CA . ASP A 1 229 ? -15.338 11.586 -30.314 1.00 92.88 229 ASP A CA 1
ATOM 1783 C C . ASP A 1 229 ? -15.769 13.031 -29.980 1.00 92.88 229 ASP A C 1
ATOM 1785 O O . ASP A 1 229 ? -16.949 13.368 -29.919 1.00 92.88 229 ASP A O 1
ATOM 1789 N N . GLY A 1 230 ? -14.788 13.907 -29.734 1.00 93.69 230 GLY A N 1
ATOM 1790 C CA . GLY A 1 230 ? -15.025 15.313 -29.386 1.00 93.69 230 GLY A CA 1
ATOM 1791 C C . GLY A 1 230 ? -15.468 15.556 -27.939 1.00 93.69 230 GLY A C 1
ATOM 1792 O O . GLY A 1 230 ? -15.697 16.707 -27.574 1.00 93.69 230 GLY A O 1
ATOM 1793 N N . GLN A 1 231 ? -15.537 14.519 -27.100 1.00 94.62 231 GLN A N 1
ATOM 1794 C CA . GLN A 1 231 ? -15.848 14.621 -25.674 1.00 94.62 231 GLN A CA 1
ATOM 1795 C C . GLN A 1 231 ? -14.641 14.242 -24.817 1.00 94.62 231 GLN A C 1
ATOM 1797 O O . GLN A 1 231 ? -13.887 13.328 -25.150 1.00 94.62 231 GLN A O 1
ATOM 1802 N N . GLN A 1 232 ? -14.457 14.942 -23.699 1.00 94.56 232 GLN A N 1
ATOM 1803 C CA . GLN A 1 232 ? -13.472 14.541 -22.703 1.00 94.56 232 GLN A CA 1
ATOM 1804 C C . GLN A 1 232 ? -14.043 13.385 -21.880 1.00 94.56 232 GLN A C 1
ATOM 1806 O O . GLN A 1 232 ? -15.111 13.512 -21.285 1.00 94.56 232 GLN A O 1
ATOM 1811 N N . VAL A 1 233 ? -13.319 12.273 -21.841 1.00 95.00 233 VAL A N 1
ATOM 1812 C CA . VAL A 1 233 ? -13.650 11.089 -21.039 1.00 95.00 233 VAL A CA 1
ATOM 1813 C C . VAL A 1 233 ? -12.446 10.694 -20.190 1.00 95.00 233 VAL A C 1
ATOM 1815 O O . VAL A 1 233 ? -11.312 11.062 -20.508 1.00 95.00 233 VAL A O 1
ATOM 1818 N N . THR A 1 234 ? -12.661 9.947 -19.109 1.00 93.00 234 THR A N 1
ATOM 1819 C CA . THR A 1 234 ? -11.549 9.378 -18.332 1.00 93.00 234 THR A CA 1
ATOM 1820 C C . THR A 1 234 ? -10.842 8.276 -19.125 1.00 93.00 234 THR A C 1
ATOM 1822 O O . THR A 1 234 ? -11.445 7.640 -19.993 1.00 93.00 234 THR A O 1
ATOM 1825 N N . ILE A 1 235 ? -9.567 8.006 -18.824 1.00 93.25 235 ILE A N 1
ATOM 1826 C CA . ILE A 1 235 ? -8.847 6.875 -19.441 1.00 93.25 235 ILE A CA 1
ATOM 1827 C C . ILE A 1 235 ? -9.570 5.549 -19.165 1.00 93.25 235 ILE A C 1
ATOM 1829 O O . ILE A 1 235 ? -9.700 4.722 -20.066 1.00 93.25 235 ILE A O 1
ATOM 1833 N N . GLN A 1 236 ? -10.143 5.385 -17.970 1.00 92.06 236 GLN A N 1
ATOM 1834 C CA . GLN A 1 236 ? -10.973 4.230 -17.630 1.00 92.06 236 GLN A CA 1
ATOM 1835 C C . GLN A 1 236 ? -12.198 4.091 -18.538 1.00 92.06 236 GLN A C 1
ATOM 1837 O O . GLN A 1 236 ? -12.437 3.016 -19.083 1.00 92.06 236 GLN A O 1
ATOM 1842 N N . GLN A 1 237 ? -12.950 5.172 -18.756 1.00 93.38 237 GLN A N 1
ATOM 1843 C CA . GLN A 1 237 ? -14.088 5.169 -19.683 1.00 93.38 237 GLN A CA 1
ATOM 1844 C C . GLN A 1 237 ? -13.650 4.881 -21.125 1.00 93.38 237 GLN A C 1
ATOM 1846 O O . GLN A 1 237 ? -14.377 4.238 -21.882 1.00 93.38 237 GLN A O 1
ATOM 1851 N N . ALA A 1 238 ? -12.465 5.352 -21.520 1.00 95.12 238 ALA A N 1
ATOM 1852 C CA . ALA A 1 238 ? -11.939 5.134 -22.859 1.00 95.12 238 ALA A CA 1
ATOM 1853 C C . ALA A 1 238 ? -11.528 3.673 -23.107 1.00 95.12 238 ALA A C 1
ATOM 1855 O O . ALA A 1 238 ? -11.819 3.168 -24.196 1.00 95.12 238 ALA A O 1
ATOM 1856 N N . LEU A 1 239 ? -10.881 3.030 -22.123 1.00 94.25 239 LEU A N 1
ATOM 1857 C CA . LEU A 1 239 ? -10.310 1.678 -22.207 1.00 94.25 239 LEU A CA 1
ATOM 1858 C C . LEU A 1 239 ? -11.269 0.555 -21.781 1.00 94.25 239 LEU A C 1
ATOM 1860 O O . LEU A 1 239 ? -11.051 -0.597 -22.157 1.00 94.25 239 LEU A O 1
ATOM 1864 N N . GLY A 1 240 ? -12.319 0.861 -21.016 1.00 93.88 240 GLY A N 1
ATOM 1865 C CA . GLY A 1 240 ? -13.303 -0.126 -20.573 1.00 93.88 240 GLY A CA 1
ATOM 1866 C C . GLY A 1 240 ? -12.665 -1.266 -19.774 1.00 93.88 240 GLY A C 1
ATOM 1867 O O . GLY A 1 240 ? -11.914 -1.030 -18.829 1.00 93.88 240 GLY A O 1
ATOM 1868 N N . GLU A 1 241 ? -12.947 -2.509 -20.166 1.00 90.00 241 GLU A N 1
ATOM 1869 C CA . GLU A 1 241 ? -12.453 -3.718 -19.488 1.00 90.00 241 GLU A CA 1
ATOM 1870 C C . GLU A 1 241 ? -10.921 -3.856 -19.484 1.00 90.00 241 GLU A C 1
ATOM 1872 O O . GLU A 1 241 ? -10.360 -4.511 -18.608 1.00 90.00 241 GLU A O 1
ATOM 1877 N N . HIS A 1 242 ? -10.224 -3.197 -20.414 1.00 92.50 242 HIS A N 1
ATOM 1878 C CA . HIS A 1 242 ? -8.763 -3.234 -20.488 1.00 92.50 242 HIS A CA 1
ATOM 1879 C C . HIS A 1 242 ? -8.077 -2.227 -19.561 1.00 92.50 242 HIS A C 1
ATOM 1881 O O . HIS A 1 242 ? -6.858 -2.283 -19.418 1.00 92.50 242 HIS A O 1
ATOM 1887 N N . TYR A 1 243 ? -8.830 -1.317 -18.932 1.00 93.75 243 TYR A N 1
ATOM 1888 C CA . TYR A 1 243 ? -8.255 -0.258 -18.103 1.00 93.75 243 TYR A CA 1
ATOM 1889 C C . TYR A 1 243 ? -7.381 -0.808 -16.977 1.00 93.75 243 TYR A C 1
ATOM 1891 O O . TYR A 1 243 ? -6.224 -0.425 -16.879 1.00 93.75 243 TYR A O 1
ATOM 1899 N N . GLN A 1 244 ? -7.930 -1.709 -16.156 1.00 92.25 244 GLN A N 1
ATOM 1900 C CA . GLN A 1 244 ? -7.260 -2.186 -14.944 1.00 92.25 244 GLN A CA 1
ATOM 1901 C C . GLN A 1 244 ? -5.902 -2.842 -15.252 1.00 92.25 244 GLN A C 1
ATOM 1903 O O . GLN A 1 244 ? -4.897 -2.366 -14.736 1.00 92.25 244 GLN A O 1
ATOM 1908 N N . PRO A 1 245 ? -5.808 -3.849 -16.149 1.00 94.12 245 PRO A N 1
ATOM 1909 C CA . PRO A 1 245 ? -4.509 -4.388 -16.544 1.00 94.12 245 PRO A CA 1
ATOM 1910 C C . PRO A 1 245 ? -3.557 -3.314 -17.082 1.00 94.12 245 PRO A C 1
ATOM 1912 O O . PRO A 1 245 ? -2.404 -3.278 -16.677 1.00 94.12 245 PRO A O 1
ATOM 1915 N N . ILE A 1 246 ? -4.014 -2.425 -17.972 1.00 96.19 246 ILE A N 1
ATOM 1916 C CA . ILE A 1 246 ? -3.145 -1.411 -18.591 1.00 96.19 246 ILE A CA 1
ATOM 1917 C C . ILE A 1 246 ? -2.612 -0.411 -17.557 1.00 96.19 246 ILE A C 1
ATOM 1919 O O . ILE A 1 246 ? -1.442 -0.049 -17.629 1.00 96.19 246 ILE A O 1
ATOM 1923 N N . GLU A 1 247 ? -3.436 0.023 -16.605 1.00 95.19 247 GLU A N 1
ATOM 1924 C CA . GLU A 1 247 ? -3.035 0.962 -15.554 1.00 95.19 247 GLU A CA 1
ATOM 1925 C C . GLU A 1 247 ? -1.981 0.352 -14.618 1.00 95.19 247 GLU A C 1
ATOM 1927 O O . GLU A 1 247 ? -0.996 1.016 -14.299 1.00 95.19 247 GLU A O 1
ATOM 1932 N N . GLU A 1 248 ? -2.122 -0.929 -14.268 1.00 95.19 248 GLU A N 1
ATOM 1933 C CA . GLU A 1 248 ? -1.129 -1.675 -13.482 1.00 95.19 248 GLU A CA 1
ATOM 1934 C C . GLU A 1 248 ? 0.205 -1.828 -14.230 1.00 95.19 248 GLU A C 1
ATOM 1936 O O . GLU A 1 248 ? 1.276 -1.591 -13.675 1.00 95.19 248 GLU A O 1
ATOM 1941 N N . GLY A 1 249 ? 0.166 -2.148 -15.529 1.00 96.50 249 GLY A N 1
ATOM 1942 C CA . GLY A 1 249 ? 1.384 -2.207 -16.347 1.00 96.50 249 GLY A CA 1
ATOM 1943 C C . GLY A 1 249 ? 2.026 -0.847 -16.558 1.00 96.50 249 GLY A C 1
ATOM 1944 O O . GLY A 1 249 ? 3.249 -0.744 -16.576 1.00 96.50 249 GLY A O 1
ATOM 1945 N N . LYS A 1 250 ? 1.218 0.209 -16.702 1.00 96.31 250 LYS A N 1
ATOM 1946 C CA . LYS A 1 250 ? 1.716 1.584 -16.759 1.00 96.31 250 LYS A CA 1
ATOM 1947 C C . LYS A 1 250 ? 2.488 1.891 -15.478 1.00 96.31 250 LYS A C 1
ATOM 1949 O O . LYS A 1 250 ? 3.632 2.314 -15.573 1.00 96.31 250 LYS A O 1
ATOM 1954 N N . ALA A 1 251 ? 1.910 1.624 -14.310 1.00 94.81 251 ALA A N 1
ATOM 1955 C CA . ALA A 1 251 ? 2.577 1.816 -13.026 1.00 94.81 251 ALA A CA 1
ATOM 1956 C C . ALA A 1 251 ? 3.881 1.000 -12.905 1.00 94.81 251 ALA A C 1
ATOM 1958 O O . ALA A 1 251 ? 4.933 1.571 -12.611 1.00 94.81 251 ALA A O 1
ATOM 1959 N N . ASP A 1 252 ? 3.845 -0.299 -13.228 1.00 96.69 252 ASP A N 1
ATOM 1960 C CA . ASP A 1 252 ? 5.017 -1.185 -13.206 1.00 96.69 252 ASP A CA 1
ATOM 1961 C C . ASP A 1 252 ? 6.164 -0.666 -14.095 1.00 96.69 252 ASP A C 1
ATOM 1963 O O . ASP A 1 252 ? 7.309 -0.560 -13.650 1.00 96.69 252 ASP A O 1
ATOM 1967 N N . ILE A 1 253 ? 5.871 -0.341 -15.360 1.00 96.44 253 ILE A N 1
ATOM 1968 C CA . ILE A 1 253 ? 6.882 0.053 -16.351 1.00 96.44 253 ILE A CA 1
ATOM 1969 C C . ILE A 1 253 ? 7.360 1.488 -16.127 1.00 96.44 253 ILE A C 1
ATOM 1971 O O . ILE A 1 253 ? 8.546 1.771 -16.296 1.00 96.44 253 ILE A O 1
ATOM 1975 N N . THR A 1 254 ? 6.470 2.399 -15.723 1.00 95.19 254 THR A N 1
ATOM 1976 C CA . THR A 1 254 ? 6.853 3.767 -15.362 1.00 95.19 254 THR A CA 1
ATOM 1977 C C . THR A 1 254 ? 7.789 3.778 -14.155 1.00 95.19 254 THR A C 1
ATOM 1979 O O . THR A 1 254 ? 8.756 4.532 -14.190 1.00 95.19 254 THR A O 1
ATOM 1982 N N . SER A 1 255 ? 7.584 2.904 -13.160 1.00 95.06 255 SER A N 1
ATOM 1983 C CA . SER A 1 255 ? 8.528 2.729 -12.045 1.00 95.06 255 SER A CA 1
ATOM 1984 C C . SER A 1 255 ? 9.935 2.403 -12.557 1.00 95.06 255 SER A C 1
ATOM 1986 O O . SER A 1 255 ? 10.876 3.151 -12.302 1.00 95.06 255 SER A O 1
ATOM 1988 N N . LEU A 1 256 ? 10.070 1.355 -13.383 1.00 96.00 256 LEU A N 1
ATOM 1989 C CA . LEU A 1 256 ? 11.367 0.936 -13.936 1.00 96.00 256 LEU A CA 1
ATOM 1990 C C . LEU A 1 256 ? 12.031 2.030 -14.781 1.00 96.00 256 LEU A C 1
ATOM 1992 O O . LEU A 1 256 ? 13.245 2.220 -14.714 1.00 96.00 256 LEU A O 1
ATOM 1996 N N . TYR A 1 257 ? 11.239 2.750 -15.578 1.00 95.88 257 TYR A N 1
ATOM 1997 C CA . TYR A 1 257 ? 11.730 3.841 -16.412 1.00 95.88 257 TYR A CA 1
ATOM 1998 C C . TYR A 1 257 ? 12.238 5.018 -15.570 1.00 95.88 257 TYR A C 1
ATOM 2000 O O . TYR A 1 257 ? 13.326 5.539 -15.821 1.00 95.88 257 TYR A O 1
ATOM 2008 N N . ASN A 1 258 ? 11.479 5.422 -14.550 1.00 93.75 258 ASN A N 1
ATOM 2009 C CA . ASN A 1 258 ? 11.813 6.587 -13.744 1.00 93.75 258 ASN A CA 1
ATOM 2010 C C . ASN A 1 258 ? 12.958 6.346 -12.764 1.00 93.75 258 ASN A C 1
ATOM 2012 O O . ASN A 1 258 ? 13.672 7.300 -12.449 1.00 93.75 258 ASN A O 1
ATOM 2016 N N . THR A 1 259 ? 13.203 5.101 -12.338 1.00 94.00 259 THR A N 1
ATOM 2017 C CA . THR A 1 259 ? 14.363 4.768 -11.498 1.00 94.00 259 THR A CA 1
ATOM 2018 C C . THR A 1 259 ? 15.674 5.265 -12.112 1.00 94.00 259 THR A C 1
ATOM 2020 O O . THR A 1 259 ? 16.549 5.715 -11.378 1.00 94.00 259 THR A O 1
ATOM 2023 N N . ILE A 1 260 ? 15.811 5.284 -13.445 1.00 92.19 260 ILE A N 1
ATOM 2024 C CA . ILE A 1 260 ? 16.992 5.851 -14.123 1.00 92.19 260 ILE A CA 1
ATOM 2025 C C . ILE A 1 260 ? 17.236 7.296 -13.665 1.00 92.19 260 ILE A C 1
ATOM 2027 O O . ILE A 1 260 ? 18.338 7.638 -13.238 1.00 92.19 260 ILE A O 1
ATOM 2031 N N . TYR A 1 261 ? 16.191 8.121 -13.672 1.00 89.75 261 TYR A N 1
ATOM 2032 C CA . TYR A 1 261 ? 16.273 9.525 -13.287 1.00 89.75 261 TYR A CA 1
ATOM 2033 C C . TYR A 1 261 ? 16.379 9.742 -11.779 1.00 89.75 261 TYR A C 1
ATOM 2035 O O . TYR A 1 261 ? 17.105 10.629 -11.330 1.00 89.75 261 TYR A O 1
ATOM 2043 N N . LEU A 1 262 ? 15.662 8.941 -10.988 1.00 91.94 262 LEU A N 1
ATOM 2044 C CA . LEU A 1 262 ? 15.717 9.021 -9.528 1.00 91.94 262 LEU A CA 1
ATOM 2045 C C . LEU A 1 262 ? 17.135 8.734 -9.020 1.00 91.94 262 LEU A C 1
ATOM 2047 O O . LEU A 1 262 ? 17.618 9.415 -8.112 1.00 91.94 262 LEU A O 1
ATOM 2051 N N . ARG A 1 263 ? 17.843 7.801 -9.666 1.00 91.31 263 ARG A N 1
ATOM 2052 C CA . ARG A 1 263 ? 19.259 7.523 -9.402 1.00 91.31 263 ARG A CA 1
ATOM 2053 C C . ARG A 1 263 ? 20.170 8.680 -9.799 1.00 91.31 263 ARG A C 1
ATOM 2055 O O . ARG A 1 263 ? 21.040 9.059 -9.020 1.00 91.31 263 ARG A O 1
ATOM 2062 N N . GLU A 1 264 ? 19.969 9.275 -10.976 1.00 88.94 264 GLU A N 1
ATOM 2063 C CA . GLU A 1 264 ? 20.750 10.440 -11.431 1.00 88.94 264 GLU A CA 1
ATOM 2064 C C . GLU A 1 264 ? 20.640 11.638 -10.474 1.00 88.94 264 GLU A C 1
ATOM 2066 O O . GLU A 1 264 ? 21.593 12.403 -10.321 1.00 88.94 264 GLU A O 1
ATOM 2071 N N . GLN A 1 265 ? 19.501 11.781 -9.795 1.00 88.50 265 GLN A N 1
ATOM 2072 C CA . GLN A 1 265 ? 19.264 12.823 -8.792 1.00 88.50 265 GLN A CA 1
ATOM 2073 C C . GLN A 1 265 ? 19.701 12.430 -7.374 1.00 88.50 265 GLN A C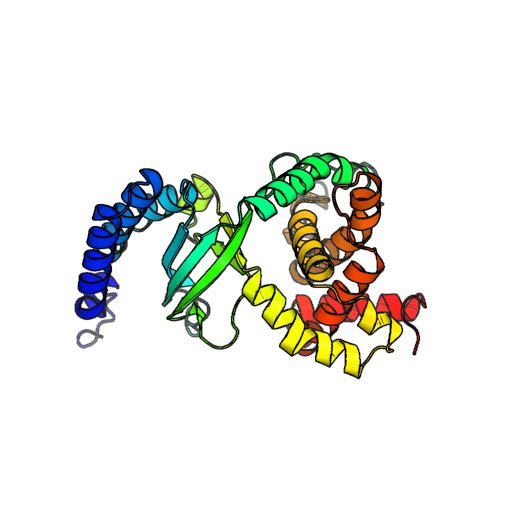 1
ATOM 2075 O O . GLN A 1 265 ? 19.618 13.252 -6.461 1.00 88.50 265 GLN A O 1
ATOM 2080 N N . GLY A 1 266 ? 20.164 11.193 -7.169 1.00 89.31 266 GLY A N 1
ATOM 2081 C CA . GLY A 1 266 ? 20.529 10.665 -5.854 1.00 89.31 266 GLY A CA 1
ATOM 2082 C C . GLY A 1 266 ? 19.340 10.446 -4.911 1.00 89.31 266 GLY A C 1
ATOM 2083 O O . GLY A 1 266 ? 19.547 10.345 -3.703 1.00 89.31 266 GLY A O 1
ATOM 2084 N N . VAL A 1 267 ? 18.112 10.396 -5.441 1.00 89.44 267 VAL A N 1
ATOM 2085 C CA . VAL A 1 267 ? 16.885 10.107 -4.677 1.00 89.44 267 VAL A CA 1
ATOM 2086 C C . VAL A 1 267 ? 16.807 8.623 -4.332 1.00 89.44 267 VAL A C 1
ATOM 2088 O O . VAL A 1 267 ? 16.439 8.265 -3.215 1.00 89.44 267 VAL A O 1
ATOM 2091 N N . ASP A 1 268 ? 17.200 7.773 -5.279 1.00 90.94 268 ASP A N 1
ATOM 2092 C CA . ASP A 1 268 ? 17.235 6.324 -5.120 1.00 90.94 268 ASP A CA 1
ATOM 2093 C C . ASP A 1 268 ? 18.682 5.812 -5.242 1.00 90.94 268 ASP A C 1
ATOM 2095 O O . ASP A 1 268 ? 19.278 5.933 -6.315 1.00 90.94 268 ASP A O 1
ATOM 2099 N N . PRO A 1 269 ? 19.297 5.298 -4.161 1.00 89.75 269 PRO A N 1
ATOM 2100 C CA . PRO A 1 269 ? 20.670 4.807 -4.201 1.00 89.75 269 PRO A CA 1
ATOM 2101 C C . PRO A 1 269 ? 20.800 3.383 -4.770 1.00 89.75 269 PRO A C 1
ATOM 2103 O O . PRO A 1 269 ? 21.928 2.949 -5.015 1.00 89.75 269 PRO A O 1
ATOM 2106 N N . GLU A 1 270 ? 19.697 2.651 -4.963 1.00 94.50 270 GLU A N 1
ATOM 2107 C CA . GLU A 1 270 ? 19.729 1.267 -5.447 1.00 94.50 270 GLU A CA 1
ATOM 2108 C C . GLU A 1 270 ? 20.153 1.181 -6.921 1.00 94.50 270 GLU A C 1
ATOM 2110 O O . GLU A 1 270 ? 20.249 2.180 -7.640 1.00 94.50 270 GLU A O 1
ATOM 2115 N N . THR A 1 271 ? 20.484 -0.023 -7.389 1.00 95.94 271 THR A N 1
ATOM 2116 C CA . THR A 1 271 ? 20.868 -0.256 -8.788 1.00 95.94 271 THR A CA 1
ATOM 2117 C C . THR A 1 271 ? 19.642 -0.479 -9.675 1.00 95.94 271 THR A C 1
ATOM 2119 O O . THR A 1 271 ? 18.583 -0.878 -9.197 1.00 95.94 271 THR A O 1
ATOM 2122 N N . LEU A 1 272 ? 19.770 -0.256 -10.989 1.00 96.06 272 LEU A N 1
ATOM 2123 C CA . LEU A 1 272 ? 18.670 -0.567 -11.918 1.00 96.06 272 LEU A CA 1
ATOM 2124 C C . LEU A 1 272 ? 18.361 -2.063 -11.903 1.00 96.06 272 LEU A C 1
ATOM 2126 O O . LEU A 1 272 ? 17.207 -2.474 -11.899 1.00 96.06 272 LEU A O 1
ATOM 2130 N N . GLU A 1 273 ? 19.415 -2.860 -11.825 1.00 96.81 273 GLU A N 1
ATOM 2131 C CA . GLU A 1 273 ? 19.396 -4.304 -11.704 1.00 96.81 273 GLU A CA 1
ATOM 2132 C C . GLU A 1 273 ? 18.557 -4.775 -10.508 1.00 96.81 273 GLU A C 1
ATOM 2134 O O . GLU A 1 273 ? 17.775 -5.717 -10.640 1.00 96.81 273 GLU A O 1
ATOM 2139 N N . ALA A 1 274 ? 18.645 -4.087 -9.365 1.00 97.19 274 ALA A N 1
ATOM 2140 C CA . ALA A 1 274 ? 17.848 -4.415 -8.188 1.00 97.19 274 ALA A CA 1
ATOM 2141 C C . ALA A 1 274 ? 16.348 -4.160 -8.410 1.00 97.19 274 ALA A C 1
ATOM 2143 O O . ALA A 1 274 ? 15.513 -4.975 -8.011 1.00 97.19 274 ALA A O 1
ATOM 2144 N N . HIS A 1 275 ? 15.998 -3.086 -9.125 1.00 97.12 275 HIS A N 1
ATOM 2145 C CA . HIS A 1 275 ? 14.614 -2.822 -9.531 1.00 97.12 275 HIS A CA 1
ATOM 2146 C C . HIS A 1 275 ? 14.125 -3.838 -10.566 1.00 97.12 275 HIS A C 1
ATOM 2148 O O . HIS A 1 275 ? 12.988 -4.303 -10.477 1.00 97.12 275 HIS A O 1
ATOM 2154 N N . TYR A 1 276 ? 14.979 -4.236 -11.515 1.00 96.69 276 TYR A N 1
ATOM 2155 C CA . TYR A 1 276 ? 14.658 -5.285 -12.484 1.00 96.69 276 TYR A CA 1
ATOM 2156 C C . TYR A 1 276 ? 14.385 -6.616 -11.782 1.00 96.69 276 TYR A C 1
ATOM 2158 O O . TYR A 1 276 ? 13.353 -7.230 -12.041 1.00 96.69 276 TYR A O 1
ATOM 2166 N N . ALA A 1 277 ? 15.238 -7.041 -10.847 1.00 96.94 277 ALA A N 1
ATOM 2167 C CA . ALA A 1 277 ? 15.010 -8.252 -10.060 1.00 96.94 277 ALA A CA 1
ATOM 2168 C C . ALA A 1 277 ? 13.736 -8.158 -9.199 1.00 96.94 277 ALA A C 1
ATOM 2170 O O . ALA A 1 277 ? 12.962 -9.119 -9.124 1.00 96.94 277 ALA A O 1
ATOM 2171 N N . GLY A 1 278 ? 13.470 -6.990 -8.604 1.00 96.31 278 GLY A N 1
ATOM 2172 C CA . GLY A 1 278 ? 12.228 -6.699 -7.887 1.00 96.31 278 GLY A CA 1
ATOM 2173 C C . GLY A 1 278 ? 10.989 -6.902 -8.764 1.00 96.31 278 GLY A C 1
ATOM 2174 O O . GLY A 1 278 ? 10.125 -7.714 -8.428 1.00 96.31 278 GLY A O 1
ATOM 2175 N N . PHE A 1 279 ? 10.941 -6.242 -9.923 1.00 97.06 279 PHE A N 1
ATOM 2176 C CA . PHE A 1 279 ? 9.855 -6.390 -10.892 1.00 97.06 279 PHE A CA 1
ATOM 2177 C C . PHE A 1 279 ? 9.717 -7.830 -11.396 1.00 97.06 279 PHE A C 1
ATOM 2179 O O . PHE A 1 279 ? 8.619 -8.379 -11.382 1.00 97.06 279 PHE A O 1
ATOM 2186 N N . LEU A 1 280 ? 10.810 -8.462 -11.837 1.00 96.88 280 LEU A N 1
ATOM 2187 C CA . LEU A 1 280 ? 10.777 -9.794 -12.450 1.00 96.88 280 LEU A CA 1
ATOM 2188 C C . LEU A 1 280 ? 10.284 -10.855 -11.467 1.00 96.88 280 LEU A C 1
ATOM 2190 O O . LEU A 1 280 ? 9.453 -11.693 -11.819 1.00 96.88 280 LEU A O 1
ATOM 2194 N N . SER A 1 281 ? 10.753 -10.804 -10.222 1.00 96.25 281 SER A N 1
ATOM 2195 C CA . SER A 1 281 ? 10.326 -11.745 -9.188 1.00 96.25 281 SER A CA 1
ATOM 2196 C C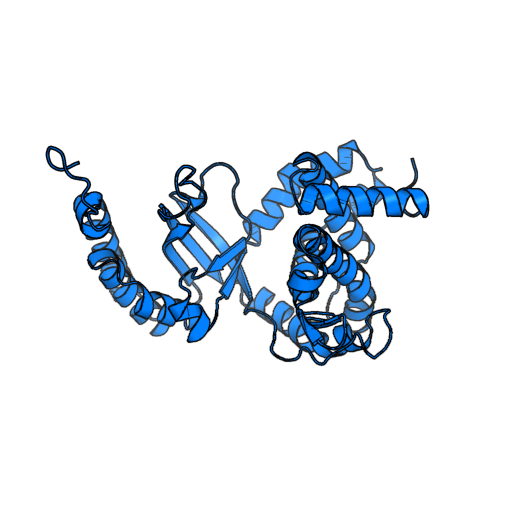 . SER A 1 281 ? 8.839 -11.575 -8.835 1.00 96.25 281 SER A C 1
ATOM 2198 O O . SER A 1 281 ? 8.098 -12.558 -8.726 1.00 96.25 281 SER A O 1
ATOM 2200 N N . GLU A 1 282 ? 8.352 -10.336 -8.755 1.00 95.25 282 GLU A N 1
ATOM 2201 C CA . GLU A 1 282 ? 6.939 -10.024 -8.527 1.00 95.25 282 GLU A CA 1
ATOM 2202 C C . GLU A 1 282 ? 6.056 -10.354 -9.751 1.00 95.25 282 GLU A C 1
ATOM 2204 O O . GLU A 1 282 ? 4.922 -10.832 -9.599 1.00 95.25 282 GLU A O 1
ATOM 2209 N N . ALA A 1 283 ? 6.577 -10.189 -10.970 1.00 96.19 283 ALA A N 1
ATOM 2210 C CA . ALA A 1 283 ? 5.946 -10.632 -12.210 1.00 96.19 283 ALA A CA 1
ATOM 2211 C C . ALA A 1 283 ? 5.743 -12.147 -12.204 1.00 96.19 283 ALA A C 1
ATOM 2213 O O . ALA A 1 283 ? 4.612 -12.607 -12.360 1.00 96.19 283 ALA A O 1
ATOM 2214 N N . LEU A 1 284 ? 6.779 -12.927 -11.888 1.00 96.00 284 LEU A N 1
ATOM 2215 C CA . LEU A 1 284 ? 6.667 -14.381 -11.741 1.00 96.00 284 LEU A CA 1
ATOM 2216 C C . LEU A 1 284 ? 5.623 -14.785 -10.692 1.00 96.00 284 LEU A C 1
ATOM 2218 O O . LEU A 1 284 ? 4.852 -15.724 -10.907 1.00 96.00 284 LEU A O 1
ATOM 2222 N N . ARG A 1 285 ? 5.542 -14.064 -9.566 1.00 94.81 285 ARG A N 1
ATOM 2223 C CA . ARG A 1 285 ? 4.517 -14.316 -8.540 1.00 94.81 285 ARG A CA 1
ATOM 2224 C C . ARG A 1 285 ? 3.104 -14.091 -9.071 1.00 94.81 285 ARG A C 1
ATOM 2226 O O . ARG A 1 285 ? 2.225 -14.906 -8.806 1.00 94.81 285 ARG A O 1
ATOM 2233 N N . SER A 1 286 ? 2.882 -12.995 -9.785 1.00 93.19 286 SER A N 1
ATOM 2234 C CA . SER A 1 286 ? 1.545 -12.535 -10.181 1.00 93.19 286 SER A CA 1
ATOM 2235 C C . SER A 1 286 ? 1.032 -13.137 -11.488 1.00 93.19 286 SER A C 1
ATOM 2237 O O . SER A 1 286 ? -0.172 -13.340 -11.619 1.00 93.19 286 SER A O 1
ATOM 2239 N N . ILE A 1 287 ? 1.910 -13.554 -12.405 1.00 95.44 287 ILE A N 1
ATOM 2240 C CA . ILE A 1 287 ? 1.550 -14.388 -13.567 1.00 95.44 287 ILE A CA 1
ATOM 2241 C C . ILE A 1 287 ? 0.823 -15.666 -13.109 1.00 95.44 287 ILE A C 1
ATOM 2243 O O . ILE A 1 287 ? -0.136 -16.111 -13.741 1.00 95.44 287 ILE A O 1
ATOM 2247 N N . ARG A 1 288 ? 1.202 -16.217 -11.948 1.00 93.69 288 ARG A N 1
ATOM 2248 C CA . ARG A 1 288 ? 0.556 -17.397 -11.343 1.00 93.69 288 ARG A CA 1
ATOM 2249 C C . ARG A 1 288 ? -0.883 -17.151 -10.876 1.00 93.69 288 ARG A C 1
ATOM 2251 O O . ARG A 1 288 ? -1.582 -18.122 -10.603 1.00 93.69 288 ARG A O 1
ATOM 2258 N N . PHE A 1 289 ? -1.342 -15.900 -10.790 1.00 91.06 289 PHE A N 1
ATOM 2259 C CA . PHE A 1 289 ? -2.758 -15.593 -10.545 1.00 91.06 289 PHE A CA 1
ATOM 2260 C C . PHE A 1 289 ? -3.631 -15.909 -11.764 1.00 91.06 289 PHE A C 1
ATOM 2262 O O . PHE A 1 289 ? -4.845 -16.058 -11.637 1.00 91.06 289 PHE A O 1
ATOM 2269 N N . GLY A 1 290 ? -3.010 -16.040 -12.939 1.00 89.62 290 GLY A N 1
ATOM 2270 C CA . GLY A 1 290 ? -3.675 -16.366 -14.187 1.00 89.62 290 GLY A CA 1
ATOM 2271 C C . GLY A 1 290 ? -4.288 -15.152 -14.896 1.00 89.62 290 GLY A C 1
ATOM 2272 O O . GLY A 1 290 ? -4.310 -14.038 -14.369 1.00 89.62 290 GLY A O 1
ATOM 2273 N N . PRO A 1 291 ? -4.813 -15.367 -16.113 1.00 87.69 291 PRO A N 1
ATOM 2274 C CA . PRO A 1 291 ? -5.238 -14.296 -17.018 1.00 87.69 291 PRO A CA 1
ATOM 2275 C C . PRO A 1 291 ? -6.507 -13.555 -16.571 1.00 87.69 291 PRO A C 1
ATOM 2277 O O . PRO A 1 291 ? -6.828 -12.515 -17.134 1.00 87.69 291 PRO A O 1
ATOM 2280 N N . ALA A 1 292 ? -7.230 -14.070 -15.572 1.00 88.81 292 ALA A N 1
ATOM 2281 C CA . ALA A 1 292 ? -8.378 -13.382 -14.980 1.00 88.81 292 ALA A CA 1
ATOM 2282 C C . ALA A 1 292 ? -7.964 -12.260 -14.004 1.00 88.81 292 ALA A C 1
ATOM 2284 O O . ALA A 1 292 ? -8.791 -11.429 -13.641 1.00 88.81 292 ALA A O 1
ATOM 2285 N N . SER A 1 293 ? -6.699 -12.230 -13.569 1.00 90.44 293 SER A N 1
ATOM 2286 C CA . SER A 1 293 ? -6.144 -11.159 -12.740 1.00 90.44 293 SER A CA 1
ATOM 2287 C C . SER A 1 293 ? -5.571 -10.050 -13.621 1.00 90.44 293 SER A C 1
ATOM 2289 O O . SER A 1 293 ? -4.816 -10.342 -14.546 1.00 90.44 293 SER A O 1
ATOM 2291 N N . ALA A 1 294 ? -5.853 -8.783 -13.299 1.00 90.50 294 ALA A N 1
ATOM 2292 C CA . ALA A 1 294 ? -5.246 -7.640 -13.985 1.00 90.50 294 ALA A CA 1
ATOM 2293 C C . ALA A 1 294 ? -3.709 -7.703 -13.952 1.00 90.50 294 ALA A C 1
ATOM 2295 O O . ALA A 1 294 ? -3.075 -7.610 -15.004 1.00 90.50 294 ALA A O 1
ATOM 2296 N N . TYR A 1 295 ? -3.133 -7.987 -12.777 1.00 92.75 295 TYR A N 1
ATOM 2297 C CA . TYR A 1 295 ? -1.696 -8.205 -12.593 1.00 92.75 295 TYR A CA 1
ATOM 2298 C C . TYR A 1 295 ? -1.179 -9.385 -13.416 1.00 92.75 295 TYR A C 1
ATOM 2300 O O . TYR A 1 295 ? -0.178 -9.256 -14.117 1.00 92.75 295 TYR A O 1
ATOM 2308 N N . GLY A 1 296 ? -1.864 -10.533 -13.351 1.00 95.12 296 GLY A N 1
ATOM 2309 C CA . GLY A 1 296 ? -1.445 -11.730 -14.079 1.00 95.12 296 GLY A CA 1
ATOM 2310 C C . GLY A 1 296 ? -1.449 -11.512 -15.590 1.00 95.12 296 GLY A C 1
ATOM 2311 O O . GLY A 1 296 ? -0.490 -11.887 -16.264 1.00 95.12 296 GLY A O 1
ATOM 2312 N N . LEU A 1 297 ? -2.476 -10.841 -16.117 1.00 95.44 297 LEU A N 1
ATOM 2313 C CA . LEU A 1 297 ? -2.583 -10.508 -17.534 1.00 95.44 297 LEU A CA 1
ATOM 2314 C C . LEU A 1 297 ? -1.480 -9.539 -17.976 1.00 95.44 297 LEU A C 1
ATOM 2316 O O . LEU A 1 297 ? -0.745 -9.844 -18.917 1.00 95.44 297 LEU A O 1
ATOM 2320 N N . ILE A 1 298 ? -1.339 -8.389 -17.309 1.00 96.50 298 ILE A N 1
ATOM 2321 C CA . ILE A 1 298 ? -0.425 -7.347 -17.784 1.00 96.50 298 ILE A CA 1
ATOM 2322 C C . ILE A 1 298 ? 1.046 -7.711 -17.600 1.00 96.50 298 ILE A C 1
ATOM 2324 O O . ILE A 1 298 ? 1.858 -7.421 -18.474 1.00 96.50 298 ILE A O 1
ATOM 2328 N N . ARG A 1 299 ? 1.398 -8.418 -16.523 1.00 96.69 299 ARG A N 1
ATOM 2329 C CA . ARG A 1 299 ? 2.780 -8.858 -16.296 1.00 96.69 299 ARG A CA 1
ATOM 2330 C C . ARG A 1 299 ? 3.158 -10.029 -17.195 1.00 96.69 299 ARG A C 1
ATOM 2332 O O . ARG A 1 299 ? 4.311 -10.109 -17.602 1.00 96.69 299 ARG A O 1
ATOM 2339 N N . SER A 1 300 ? 2.194 -10.859 -17.610 1.00 96.38 300 SER A N 1
ATOM 2340 C CA . SER A 1 300 ? 2.413 -11.825 -18.701 1.00 96.38 300 SER A CA 1
ATOM 2341 C C . SER A 1 300 ? 2.702 -11.111 -20.023 1.00 96.38 300 SER A C 1
ATOM 2343 O O . SER A 1 300 ? 3.616 -11.496 -20.747 1.00 96.38 300 SER A O 1
ATOM 2345 N N . ALA A 1 301 ? 1.948 -10.051 -20.337 1.00 96.06 301 ALA A N 1
ATOM 2346 C CA . ALA A 1 301 ? 2.182 -9.254 -21.538 1.00 96.06 301 ALA A CA 1
ATOM 2347 C C . ALA A 1 301 ? 3.548 -8.547 -21.498 1.00 96.06 301 ALA A C 1
ATOM 2349 O O . ALA A 1 301 ? 4.279 -8.597 -22.484 1.00 96.06 301 ALA A O 1
ATOM 2350 N N . ALA A 1 302 ? 3.922 -7.955 -20.358 1.00 96.69 302 ALA A N 1
ATOM 2351 C CA . ALA A 1 302 ? 5.231 -7.335 -20.163 1.00 96.69 302 ALA A CA 1
ATOM 2352 C C . ALA A 1 302 ? 6.370 -8.356 -20.311 1.00 96.69 302 ALA A C 1
ATOM 2354 O O . ALA A 1 302 ? 7.320 -8.104 -21.046 1.00 96.69 302 ALA A O 1
ATOM 2355 N N . TRP A 1 303 ? 6.244 -9.534 -19.689 1.00 95.88 303 TRP A N 1
ATOM 2356 C CA . TRP A 1 303 ? 7.219 -10.618 -19.821 1.00 95.88 303 TRP A CA 1
ATOM 2357 C C . TRP A 1 303 ? 7.416 -11.038 -21.280 1.00 95.88 303 TRP A C 1
ATOM 2359 O O . TRP A 1 303 ? 8.544 -11.068 -21.769 1.00 95.88 303 TRP A O 1
ATOM 2369 N N . ASN A 1 304 ? 6.322 -11.302 -22.001 1.00 96.06 304 ASN A N 1
ATOM 2370 C CA . ASN A 1 304 ? 6.377 -11.660 -23.419 1.00 96.06 304 ASN A CA 1
ATOM 2371 C C . ASN A 1 304 ? 7.006 -10.546 -24.262 1.00 96.06 304 ASN A C 1
ATOM 2373 O O . ASN A 1 304 ? 7.849 -10.828 -25.106 1.00 96.06 304 ASN A O 1
ATOM 2377 N N . TYR A 1 305 ? 6.654 -9.285 -23.997 1.00 97.31 305 TYR A N 1
ATOM 2378 C CA . TYR A 1 305 ? 7.257 -8.140 -24.673 1.00 97.31 305 TYR A CA 1
ATOM 2379 C C . TYR A 1 305 ? 8.772 -8.075 -24.438 1.00 97.31 305 TYR A C 1
ATOM 2381 O O . TYR A 1 305 ? 9.525 -7.832 -25.377 1.00 97.31 305 TYR A O 1
ATOM 2389 N N . PHE A 1 306 ? 9.247 -8.335 -23.217 1.00 97.00 306 PHE A N 1
ATOM 2390 C CA . PHE A 1 306 ? 10.683 -8.370 -22.937 1.00 97.00 306 PHE A CA 1
ATOM 2391 C C . PHE A 1 306 ? 11.401 -9.511 -23.656 1.00 97.00 306 PHE A C 1
ATOM 2393 O O . PHE A 1 306 ? 12.507 -9.294 -24.145 1.00 97.00 306 PHE A O 1
ATOM 2400 N N . VAL A 1 307 ? 10.771 -10.680 -23.791 1.00 96.62 307 VAL A N 1
ATOM 2401 C CA . VAL A 1 307 ? 11.310 -11.785 -24.600 1.00 96.62 307 VAL A CA 1
ATOM 2402 C C . VAL A 1 307 ? 11.364 -11.412 -26.085 1.00 96.62 307 VAL A C 1
ATOM 2404 O O . VAL A 1 307 ? 12.397 -11.570 -26.727 1.00 96.62 307 VAL A O 1
ATOM 2407 N N . GLU A 1 308 ? 10.289 -10.844 -26.637 1.00 97.94 308 GLU A N 1
ATOM 2408 C CA . GLU A 1 308 ? 10.230 -10.394 -28.039 1.00 97.94 308 GLU A CA 1
ATOM 2409 C C . GLU A 1 308 ? 11.247 -9.292 -28.368 1.00 97.94 308 GLU A C 1
ATOM 2411 O O . GLU A 1 308 ? 11.647 -9.132 -29.523 1.00 97.94 308 GLU A O 1
ATOM 2416 N N . LYS A 1 309 ? 11.638 -8.499 -27.366 1.00 97.75 309 LYS A N 1
ATOM 2417 C CA . LYS A 1 309 ? 12.659 -7.450 -27.477 1.00 97.75 309 LYS A CA 1
ATOM 2418 C C . LYS A 1 309 ? 14.056 -7.906 -27.071 1.00 97.75 309 LYS A C 1
ATOM 2420 O O . LYS A 1 309 ? 14.941 -7.058 -27.017 1.00 97.75 309 LYS A O 1
ATOM 2425 N N . GLU A 1 310 ? 14.244 -9.197 -26.795 1.00 96.75 310 GLU A N 1
ATOM 2426 C CA . GLU A 1 310 ? 15.522 -9.786 -26.374 1.00 96.75 310 GLU A CA 1
ATOM 2427 C C . GLU A 1 310 ? 16.094 -9.148 -25.089 1.00 96.75 310 GLU A C 1
ATOM 2429 O O . GLU A 1 310 ? 17.284 -9.251 -24.805 1.00 96.75 310 GLU A O 1
ATOM 2434 N N . ALA A 1 311 ? 15.242 -8.494 -24.290 1.00 94.75 311 ALA A N 1
ATOM 2435 C CA . ALA A 1 311 ? 15.585 -7.995 -22.959 1.00 94.75 311 ALA A CA 1
ATOM 2436 C C . ALA A 1 311 ? 15.562 -9.124 -21.916 1.00 94.75 311 ALA A C 1
ATOM 2438 O O . ALA A 1 311 ? 16.293 -9.074 -20.931 1.00 94.75 311 ALA A O 1
ATOM 2439 N N . LEU A 1 312 ? 14.738 -10.150 -22.153 1.00 94.25 312 LEU A N 1
ATOM 2440 C CA . LEU A 1 312 ? 14.834 -11.458 -21.512 1.00 94.25 312 LEU A CA 1
ATOM 2441 C C . LEU A 1 312 ? 15.167 -12.489 -22.588 1.00 94.25 312 LEU A C 1
ATOM 2443 O O . LEU A 1 312 ? 14.537 -12.508 -23.644 1.00 94.25 312 LEU A O 1
ATOM 2447 N N . VAL A 1 313 ? 16.138 -13.353 -22.317 1.00 90.75 313 VAL A N 1
ATOM 2448 C CA . VAL A 1 313 ? 16.569 -14.410 -23.238 1.00 90.75 313 VAL A CA 1
ATOM 2449 C C . VAL A 1 313 ? 16.476 -15.765 -22.543 1.00 90.75 313 VAL A C 1
ATOM 2451 O O . VAL A 1 313 ? 16.717 -15.855 -21.340 1.00 90.75 313 VAL A O 1
ATOM 2454 N N . PHE A 1 314 ? 16.075 -16.791 -23.296 1.00 78.25 314 PHE A N 1
ATOM 2455 C CA . PHE A 1 314 ? 15.955 -18.178 -22.838 1.00 78.25 314 PHE A CA 1
ATOM 2456 C C . PHE A 1 314 ? 17.042 -19.050 -23.465 1.00 78.25 314 PHE A C 1
ATOM 2458 O O . PHE A 1 314 ? 17.281 -18.886 -24.686 1.00 78.25 314 PHE A O 1
#